Protein AF-A0A3D4JVJ9-F1 (afdb_monomer)

Secondary structure (DSSP, 8-state):
-TT-----SS-S-PPPTTTEEEEEEEES--TTTSSS--TTEEEEEEEP----SSSEEEEEEEEETTTEEEEEEEEEEEEETTEEEEEEEEEEE-B-SSTT-BEEEEEEEEEEEEESSSSEEEEEEEEEEEEEESPBTTT----TT-TT-S-TT-----TTSPPEEEEEEEEEEEEEEESSSSEEEEEEEEEEEEEEEEEEEEEEEE-TTS-EEEEEEEEEEEEEEEEEEEEEEEEEEETTEEEEEEEEEEEEEEEEE---EEEEESSBTTB-B-TT--S----TT-------SS---

Mean predicted aligned error: 5.15 Å

Radius of gyration: 24.38 Å; Cα contacts (8 Å, |Δi|>4): 718; chains: 1; bounding box: 64×40×73 Å

Solvent-accessible surface area (backbone atoms only — not c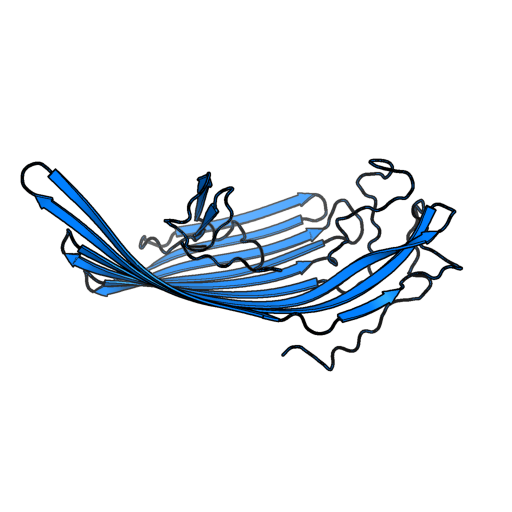omparable to full-atom values): 16257 Å² total; per-residue (Å²): 68,76,86,42,91,65,79,55,96,86,39,67,80,80,85,60,71,84,48,45,66,50,76,48,77,48,79,36,79,48,50,92,83,37,81,82,71,54,66,72,27,51,72,36,44,36,62,64,70,42,81,58,45,69,80,45,70,53,74,48,77,48,79,48,77,45,74,23,42,34,42,38,38,37,42,32,26,38,80,46,102,44,32,16,33,24,39,25,36,38,43,34,43,28,46,44,78,26,62,74,36,39,49,30,40,40,35,46,32,49,30,41,31,36,46,81,45,102,45,29,37,40,35,43,35,40,39,39,40,38,39,46,25,44,29,48,46,50,92,57,85,84,62,77,88,50,83,89,74,65,65,87,46,62,60,81,58,57,82,84,59,65,56,19,37,37,46,35,40,37,41,39,39,38,39,38,38,44,84,51,100,44,35,36,41,40,38,39,38,40,39,39,44,32,41,32,46,40,21,34,47,46,75,77,42,74,47,98,88,49,27,27,26,40,29,40,36,38,36,41,36,40,39,42,33,42,38,40,37,41,36,39,41,40,52,52,69,64,87,92,46,78,47,78,46,78,52,71,52,78,49,71,52,79,47,77,47,72,64,71,71,50,75,40,55,26,23,35,94,93,47,45,45,60,83,79,61,92,62,94,70,79,52,69,54,43,80,79,84,80,84,75,86,81,57,98,116

pLDDT: mean 93.51, std 6.66, range [63.28, 98.75]

Nearest PDB structures (foldseek):
  6e4v-assembly1_A  TM=8.625E-01  e=2.038E-10  Escherichia coli BW25113
  4cu4-assembly1_A  TM=8.490E-01  e=2.604E-10  Escherichia coli str. K-12 substr. MG1655
  6z8a-assembly1_A  TM=8.503E-01  e=2.605E-09  Pseudomonas aeruginosa PAO1
  9c4o-assembly1_A  TM=5.751E-01  e=1.080E-05  Escherichia coli BW25113
  6sli-assembly1_B  TM=4.952E-01  e=5.447E-02  Porphyromonas gingivalis W83

Foldseek 3Di:
DQLDDQDDPDDDDDDDCLFFPDKDWDAACPCVSPVDDDRGTDIDTDTDAAPLDAWDWDWDWDADPQGKTKIWIWIWHNPDNFKIKIWIWMWIWGADLAPLWIKTKTKIKIKMWGCPDPFKIKIKMKIKMKMWTAAAAQCDDDWPVDPPPDDPRQTPDDNPDGTKIKIKMKMKMWMWGDPDPFKIKIKIKMWIKMKIFHKHWDFPDADPVTFT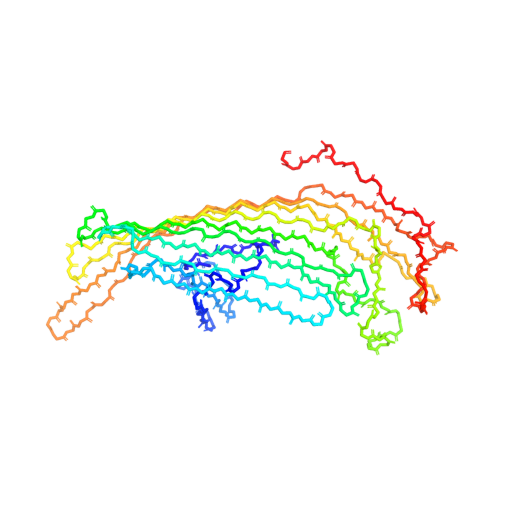WIKIKTWIKIKIKIKMKMKMWGWDDDVPDIDTDIDIDIDMDIDMDIDDMDMDTLEDPVGTHDSPDPDDDGRPRHDDDDDCPDDPD

Structure (mmCIF, N/CA/C/O backbone):
data_AF-A0A3D4JVJ9-F1
#
_entry.id   AF-A0A3D4JVJ9-F1
#
loop_
_atom_site.group_PDB
_atom_site.id
_atom_site.type_symbol
_atom_site.label_atom_id
_atom_site.label_alt_id
_atom_site.label_comp_id
_atom_site.label_asym_id
_atom_site.label_entity_id
_atom_site.label_seq_id
_atom_site.pdbx_PDB_ins_code
_atom_site.Cartn_x
_atom_site.Cartn_y
_atom_site.Cartn_z
_atom_site.occupancy
_atom_site.B_iso_or_equiv
_atom_site.auth_seq_id
_atom_site.auth_comp_id
_atom_site.auth_asym_id
_atom_site.auth_atom_id
_atom_site.pdbx_PDB_model_num
ATOM 1 N N . MET A 1 1 ? -11.031 -1.409 4.258 1.00 89.12 1 MET A N 1
ATOM 2 C CA . MET A 1 1 ? -10.164 -1.538 5.451 1.00 89.12 1 MET A CA 1
ATOM 3 C C . MET A 1 1 ? -10.960 -1.187 6.698 1.00 89.12 1 MET A C 1
ATOM 5 O O . MET A 1 1 ? -11.630 -0.162 6.695 1.00 89.12 1 MET A O 1
ATOM 9 N N . ASN A 1 2 ? -10.909 -2.018 7.743 1.00 92.31 2 ASN A N 1
ATOM 10 C CA . ASN A 1 2 ? -11.612 -1.833 9.019 1.00 92.31 2 ASN A CA 1
ATOM 11 C C . ASN A 1 2 ? -13.114 -1.487 8.858 1.00 92.31 2 ASN A C 1
ATOM 13 O O . ASN A 1 2 ? -13.661 -0.684 9.610 1.00 92.31 2 ASN A O 1
ATOM 17 N N . GLY A 1 3 ? -13.780 -2.077 7.857 1.00 89.56 3 GLY A N 1
ATOM 18 C CA . GLY A 1 3 ? -15.196 -1.829 7.548 1.00 89.56 3 GLY A CA 1
ATOM 19 C C . GLY A 1 3 ? -15.492 -0.572 6.713 1.00 89.56 3 GLY A C 1
ATOM 20 O O . GLY A 1 3 ? -16.657 -0.276 6.464 1.00 89.56 3 GLY A O 1
ATOM 21 N N . VAL A 1 4 ? -14.467 0.153 6.248 1.00 90.31 4 VAL A N 1
ATOM 22 C CA . VAL A 1 4 ? -14.601 1.358 5.409 1.00 90.31 4 VAL A CA 1
ATOM 23 C C . VAL A 1 4 ? -14.171 1.081 3.962 1.00 90.31 4 VAL A C 1
ATOM 25 O O . VAL A 1 4 ? -13.120 0.471 3.720 1.00 90.31 4 VAL A O 1
ATOM 28 N N . ASN A 1 5 ? -14.969 1.551 2.991 1.00 88.75 5 ASN A N 1
ATOM 29 C CA . ASN A 1 5 ? -14.646 1.496 1.559 1.00 88.75 5 ASN A CA 1
ATOM 30 C C . ASN A 1 5 ? -13.632 2.590 1.188 1.00 88.75 5 ASN A C 1
ATOM 32 O O . ASN A 1 5 ? -14.015 3.720 0.880 1.00 88.75 5 ASN A O 1
ATOM 36 N N . VAL A 1 6 ? -12.353 2.230 1.153 1.00 88.56 6 VAL A N 1
ATOM 37 C CA . VAL A 1 6 ? -11.254 3.136 0.779 1.00 88.56 6 VAL A CA 1
ATOM 38 C C . VAL A 1 6 ? -10.776 2.949 -0.667 1.00 88.56 6 VAL A C 1
ATOM 40 O O . VAL A 1 6 ? -9.714 3.434 -1.016 1.00 88.56 6 VAL A O 1
ATOM 43 N N . THR A 1 7 ? -11.535 2.260 -1.524 1.00 85.88 7 THR A N 1
ATOM 44 C CA . THR A 1 7 ? -11.137 2.009 -2.922 1.00 85.88 7 THR A CA 1
ATOM 45 C C . THR A 1 7 ? -11.173 3.292 -3.763 1.00 85.88 7 THR A C 1
ATOM 47 O O . THR A 1 7 ? -12.146 4.047 -3.678 1.00 85.88 7 THR A O 1
ATOM 50 N N . SER A 1 8 ? -10.169 3.517 -4.610 1.00 86.81 8 SER A N 1
ATOM 51 C CA . SER A 1 8 ? -10.138 4.575 -5.633 1.00 86.81 8 SER A CA 1
ATOM 52 C C . SER A 1 8 ? -9.615 4.032 -6.967 1.00 86.81 8 SER A C 1
ATOM 54 O O . SER A 1 8 ? -9.309 2.847 -7.076 1.00 86.81 8 SER A O 1
ATOM 56 N N . ASN A 1 9 ? -9.551 4.886 -7.990 1.00 81.38 9 ASN A N 1
ATOM 57 C CA . ASN A 1 9 ? -9.125 4.525 -9.344 1.00 81.38 9 ASN A CA 1
ATOM 58 C C . ASN A 1 9 ? -7.671 4.037 -9.381 1.00 81.38 9 ASN A C 1
ATOM 60 O O . ASN A 1 9 ? -7.374 3.030 -10.013 1.00 81.38 9 ASN A O 1
ATOM 64 N N . TRP A 1 10 ? -6.784 4.748 -8.686 1.00 77.62 10 TRP A N 1
ATOM 65 C CA . TRP A 1 10 ? -5.377 4.400 -8.532 1.00 77.62 10 TRP A CA 1
ATOM 66 C C . TRP A 1 10 ? -5.021 4.554 -7.065 1.00 77.62 10 TRP A C 1
ATOM 68 O O . TRP A 1 10 ? -4.722 5.657 -6.626 1.00 77.62 10 TRP A O 1
ATOM 78 N N . GLY A 1 11 ? -5.149 3.462 -6.313 1.00 80.19 11 GLY A N 1
ATOM 79 C CA . GLY A 1 11 ? -4.818 3.409 -4.894 1.00 80.19 11 GLY A CA 1
ATOM 80 C C . GLY A 1 11 ? -6.017 3.241 -3.945 1.00 80.19 11 GLY A C 1
ATOM 81 O O . GLY A 1 11 ? -7.162 3.061 -4.382 1.00 80.19 11 GLY A O 1
ATOM 82 N N . PRO A 1 12 ? -5.770 3.294 -2.624 1.00 84.56 12 PRO A N 1
ATOM 83 C CA . PRO A 1 12 ? -4.454 3.462 -2.011 1.00 84.56 12 PRO A CA 1
ATOM 84 C C . PRO A 1 12 ? -3.536 2.249 -2.233 1.00 84.56 12 PRO A C 1
ATOM 86 O O . PRO A 1 12 ? -3.997 1.186 -2.656 1.00 84.56 12 PRO A O 1
ATOM 89 N N . LEU A 1 13 ? -2.243 2.390 -1.926 1.00 89.69 13 LEU A N 1
ATOM 90 C CA . LEU A 1 13 ? -1.279 1.291 -1.903 1.00 89.69 13 LEU A CA 1
ATOM 91 C C . LEU A 1 13 ? -1.871 0.072 -1.197 1.00 89.69 13 LEU A C 1
ATOM 93 O O . LEU A 1 13 ? -2.328 0.169 -0.054 1.00 89.69 13 LEU A O 1
ATOM 97 N N . SER A 1 14 ? -1.769 -1.081 -1.861 1.00 90.75 14 SER A N 1
ATOM 98 C CA . SER A 1 14 ? -2.188 -2.368 -1.309 1.00 90.75 14 SER A CA 1
ATOM 99 C C . SER A 1 14 ? -1.591 -2.578 0.077 1.00 90.75 14 SER A C 1
ATOM 101 O O . SER A 1 14 ? -0.384 -2.392 0.268 1.00 90.75 14 SER A O 1
ATOM 103 N N . GLU A 1 15 ? -2.405 -3.007 1.025 1.00 92.81 15 GLU A N 1
ATOM 104 C CA . GLU A 1 15 ? -1.976 -3.203 2.396 1.00 92.81 15 GLU A CA 1
ATOM 105 C C . GLU A 1 15 ? -0.910 -4.296 2.517 1.00 92.81 15 GLU A C 1
ATOM 107 O O . GLU A 1 15 ? -0.897 -5.293 1.793 1.00 92.81 15 GLU A O 1
ATOM 112 N N . ASP A 1 16 ? 0.005 -4.107 3.458 1.00 96.00 16 ASP A N 1
ATOM 113 C CA . ASP A 1 16 ? 1.063 -5.068 3.741 1.00 96.00 16 ASP A CA 1
ATOM 114 C C . ASP A 1 16 ? 0.720 -5.912 4.970 1.00 96.00 16 ASP A C 1
ATOM 116 O O . ASP A 1 16 ? 0.233 -5.412 5.983 1.00 96.00 16 ASP A O 1
ATOM 120 N N . MET A 1 17 ? 1.019 -7.209 4.903 1.00 96.12 17 MET A N 1
ATOM 121 C CA . MET A 1 17 ? 0.625 -8.158 5.946 1.00 96.12 17 MET A CA 1
ATOM 122 C C . MET A 1 17 ? 1.318 -7.940 7.301 1.00 96.12 17 MET A C 1
ATOM 124 O O . MET A 1 17 ? 0.873 -8.502 8.298 1.00 96.12 17 MET A O 1
ATOM 128 N N . SER A 1 18 ? 2.367 -7.113 7.379 1.00 96.94 18 SER A N 1
ATOM 129 C CA . SER A 1 18 ? 3.044 -6.787 8.644 1.00 96.94 18 SER A CA 1
ATOM 130 C C . SER A 1 18 ? 2.101 -6.185 9.693 1.00 96.94 18 SER A C 1
ATOM 132 O O . SER A 1 18 ? 2.258 -6.470 10.886 1.00 96.94 18 SER A O 1
ATOM 134 N N . TYR A 1 19 ? 1.091 -5.417 9.270 1.00 97.00 19 TYR A N 1
ATOM 135 C CA . TYR A 1 19 ? 0.107 -4.788 10.161 1.00 97.00 19 TYR A CA 1
ATOM 136 C C . TYR A 1 19 ? -1.317 -5.364 10.052 1.00 97.00 19 TYR A C 1
ATOM 138 O O . TYR A 1 19 ? -2.221 -4.941 10.778 1.00 97.00 19 TYR A O 1
ATOM 146 N N . VAL A 1 20 ? -1.537 -6.339 9.171 1.00 98.06 20 VAL A N 1
ATOM 147 C CA . VAL A 1 20 ? -2.834 -7.011 9.018 1.00 98.06 20 VAL A CA 1
ATOM 148 C C . VAL A 1 20 ? -2.964 -8.125 10.052 1.00 98.06 20 VAL A C 1
ATOM 150 O O . VAL A 1 20 ? -2.036 -8.901 10.268 1.00 98.06 20 VAL A O 1
ATOM 153 N N . ASP A 1 21 ? -4.116 -8.185 10.714 1.00 97.62 21 ASP A N 1
ATOM 154 C CA . ASP A 1 21 ? -4.466 -9.268 11.634 1.00 97.62 21 ASP A CA 1
ATOM 155 C C . ASP A 1 21 ? -5.113 -10.419 10.860 1.00 97.62 21 ASP A C 1
ATOM 157 O O . ASP A 1 21 ? -4.655 -11.559 10.914 1.00 97.62 21 ASP A O 1
ATOM 161 N N . HIS A 1 22 ? -6.140 -10.098 10.072 1.00 97.56 22 HIS A N 1
ATOM 162 C CA . HIS A 1 22 ? -6.806 -11.041 9.184 1.00 97.56 22 HIS A CA 1
ATOM 163 C C . HIS A 1 22 ? -7.528 -10.323 8.038 1.00 97.56 22 HIS A C 1
ATOM 165 O O . HIS A 1 22 ? -7.696 -9.099 8.030 1.00 97.56 22 HIS A O 1
ATOM 171 N N . ILE A 1 23 ? -7.956 -11.116 7.056 1.00 97.19 23 ILE A N 1
ATOM 172 C CA . ILE A 1 23 ? -8.741 -10.668 5.907 1.00 97.19 23 ILE A CA 1
ATOM 173 C C . ILE A 1 23 ? -10.062 -11.432 5.909 1.00 97.19 23 ILE A C 1
ATOM 175 O O . ILE A 1 23 ? -10.080 -12.662 5.965 1.00 97.19 23 ILE A O 1
ATOM 179 N N . GLU A 1 24 ? -11.164 -10.701 5.838 1.00 94.31 24 GLU A N 1
ATOM 180 C CA . GLU A 1 24 ? -12.513 -11.250 5.757 1.00 94.31 24 GLU A CA 1
ATOM 181 C C . GLU A 1 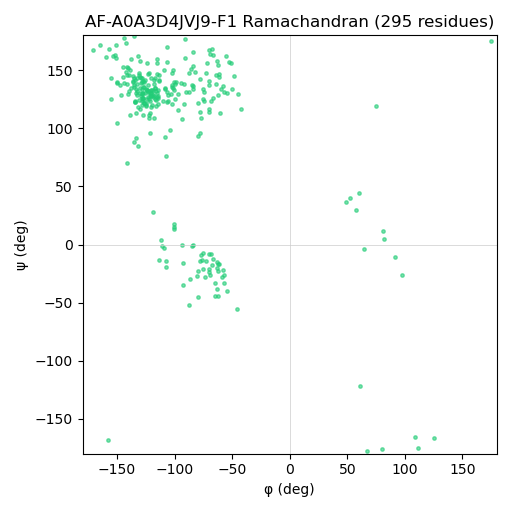24 ? -13.006 -11.162 4.313 1.00 94.31 24 GLU A C 1
ATOM 183 O O . GLU A 1 24 ? -12.838 -10.133 3.661 1.00 94.31 24 GLU A O 1
ATOM 188 N N . PHE A 1 25 ? -13.645 -12.219 3.813 1.00 92.75 25 PHE A N 1
ATOM 189 C CA . PHE A 1 25 ? -14.204 -12.253 2.462 1.00 92.75 25 PHE A CA 1
ATOM 190 C C . PHE A 1 25 ? -15.714 -12.435 2.523 1.00 92.75 25 PHE A C 1
ATOM 192 O O . PHE A 1 25 ? -16.207 -13.392 3.123 1.00 92.75 25 PHE A O 1
ATOM 199 N N . ILE A 1 26 ? -16.444 -11.558 1.842 1.00 89.81 26 ILE A N 1
ATOM 200 C CA . ILE A 1 26 ? -17.889 -11.664 1.647 1.00 89.81 26 ILE A CA 1
ATOM 201 C C . ILE A 1 26 ? -18.121 -11.832 0.152 1.00 89.81 26 ILE A C 1
ATOM 203 O O . ILE A 1 26 ? -17.723 -10.987 -0.645 1.00 89.81 26 ILE A O 1
ATOM 207 N N . LYS A 1 27 ? -18.731 -12.953 -0.233 1.00 90.88 27 LYS A N 1
ATOM 208 C CA . LYS A 1 27 ? -18.945 -13.319 -1.637 1.00 90.88 27 LYS A CA 1
ATOM 209 C C . LYS A 1 27 ? -20.363 -12.963 -2.072 1.00 90.88 27 LYS A C 1
ATOM 211 O O . LYS A 1 27 ? -21.312 -13.234 -1.339 1.00 90.88 27 LYS A O 1
ATOM 216 N N . GLY A 1 28 ? -20.490 -12.454 -3.293 1.00 87.81 28 GLY A N 1
ATOM 217 C CA . GLY A 1 28 ? -21.764 -12.048 -3.880 1.00 87.81 28 GLY A CA 1
ATOM 218 C C . GLY A 1 28 ? -22.242 -10.669 -3.412 1.00 87.81 28 GLY A C 1
ATOM 219 O O . GLY A 1 28 ? -21.537 -9.986 -2.668 1.00 87.81 28 GLY A O 1
ATOM 220 N N . PRO A 1 29 ? -23.444 -10.243 -3.840 1.00 83.62 29 PRO A N 1
ATOM 221 C CA . PRO A 1 29 ? -23.927 -8.887 -3.604 1.00 83.62 29 PRO A CA 1
ATOM 222 C C . PRO A 1 29 ? -24.040 -8.554 -2.109 1.00 83.62 29 PRO A C 1
ATOM 224 O O . PRO A 1 29 ? -24.885 -9.094 -1.396 1.00 83.62 29 PRO A O 1
ATOM 227 N N . SER A 1 30 ? -23.211 -7.622 -1.638 1.00 77.06 30 SER A N 1
ATOM 228 C CA . SER A 1 30 ? -23.117 -7.221 -0.226 1.00 77.06 30 SER A CA 1
ATOM 229 C C . SER A 1 30 ? -23.465 -5.747 0.007 1.00 77.06 30 SER A C 1
ATOM 231 O O . SER A 1 30 ? -22.987 -5.136 0.963 1.00 77.06 30 SER A O 1
ATOM 233 N N . GLY A 1 31 ? -24.321 -5.173 -0.849 1.00 72.19 31 GLY A N 1
ATOM 234 C CA . GLY A 1 31 ? -24.700 -3.752 -0.810 1.00 72.19 31 GLY A CA 1
ATOM 235 C C . GLY A 1 31 ? -25.311 -3.294 0.521 1.00 72.19 31 GLY A C 1
ATOM 236 O O . GLY A 1 31 ? -25.185 -2.136 0.902 1.00 72.19 31 GLY A O 1
ATOM 237 N N . PHE A 1 32 ? -25.924 -4.214 1.277 1.00 73.12 32 PHE A N 1
ATOM 238 C CA . PHE A 1 32 ? -26.472 -3.919 2.606 1.00 73.12 32 PHE A CA 1
ATOM 239 C C . PHE A 1 32 ? -25.394 -3.662 3.675 1.00 73.12 32 PHE A C 1
ATOM 241 O O . PHE A 1 32 ? -25.689 -3.024 4.681 1.00 73.12 32 PHE A O 1
ATOM 248 N N . LEU A 1 33 ? -24.170 -4.174 3.482 1.00 71.19 33 LEU A N 1
ATOM 249 C CA . LEU A 1 33 ? -23.027 -3.942 4.376 1.00 71.19 33 LEU A CA 1
ATOM 250 C C . LEU A 1 33 ? -22.194 -2.748 3.926 1.00 71.19 33 LEU A C 1
ATOM 252 O O . LEU A 1 33 ? -21.627 -2.047 4.756 1.00 71.19 33 LEU A O 1
ATOM 256 N N . MET A 1 34 ? -22.088 -2.543 2.613 1.00 69.88 34 MET A N 1
ATOM 257 C CA . MET A 1 34 ? -21.293 -1.477 2.019 1.00 69.88 34 MET A CA 1
ATOM 258 C C . MET A 1 34 ? -22.077 -0.874 0.857 1.00 69.88 34 MET A C 1
ATOM 260 O O . MET A 1 34 ? -22.276 -1.535 -0.155 1.00 69.88 34 MET A O 1
ATOM 264 N N . SER A 1 35 ? -22.515 0.377 1.026 1.00 64.31 35 SER A N 1
ATOM 265 C CA . SER A 1 35 ? -23.426 1.093 0.116 1.00 64.31 35 SER A CA 1
ATOM 266 C C . SER A 1 35 ? -23.045 0.960 -1.367 1.00 64.31 35 SER A C 1
ATOM 268 O O . SER A 1 35 ? -23.831 0.461 -2.169 1.00 64.31 35 SER A O 1
ATOM 270 N N . ASN A 1 36 ? -21.806 1.328 -1.711 1.00 68.44 36 ASN A N 1
ATOM 271 C CA . ASN A 1 36 ? -21.233 1.133 -3.041 1.00 68.44 36 ASN A CA 1
ATOM 272 C C . ASN A 1 36 ? -20.200 0.004 -2.982 1.00 68.44 36 ASN A C 1
ATOM 274 O O . ASN A 1 36 ? -19.227 0.093 -2.225 1.00 68.44 36 ASN A O 1
ATOM 278 N N . GLY A 1 37 ? -20.397 -1.033 -3.791 1.00 70.00 37 GLY A N 1
ATOM 279 C CA . GLY A 1 37 ? -19.497 -2.176 -3.901 1.00 70.00 37 GLY A CA 1
ATOM 280 C C . GLY A 1 37 ? -19.700 -2.922 -5.215 1.00 70.00 37 GLY A C 1
ATOM 281 O O . GLY A 1 37 ? -20.720 -2.760 -5.886 1.00 70.00 37 GLY A O 1
ATOM 282 N N . GLU A 1 38 ? -18.713 -3.726 -5.590 1.00 78.88 38 GLU A N 1
ATOM 283 C CA . GLU A 1 38 ? -18.793 -4.577 -6.773 1.00 78.88 38 GLU A CA 1
ATOM 284 C C . GLU A 1 38 ? -19.757 -5.756 -6.538 1.00 78.88 38 GLU A C 1
ATOM 286 O O . GLU A 1 38 ? -19.855 -6.270 -5.420 1.00 78.88 38 GLU A O 1
ATOM 291 N N . PRO A 1 39 ? -20.473 -6.234 -7.574 1.00 83.31 39 PRO A N 1
ATOM 292 C CA . PRO A 1 39 ? -21.451 -7.318 -7.422 1.00 83.31 39 PRO A CA 1
ATOM 293 C C . PRO A 1 39 ? -20.814 -8.676 -7.077 1.00 83.31 39 PRO A C 1
ATOM 295 O O . PRO A 1 39 ? -21.508 -9.584 -6.617 1.00 83.31 39 PRO A O 1
ATOM 298 N N . SER A 1 40 ? -19.506 -8.824 -7.304 1.00 86.50 40 SER A N 1
ATOM 299 C CA . SER A 1 40 ? -18.713 -10.024 -7.010 1.00 86.50 40 SER A CA 1
ATOM 300 C C . SER A 1 40 ? -18.538 -10.268 -5.505 1.00 86.50 40 SER A C 1
ATOM 302 O O . SER A 1 40 ? -18.384 -11.420 -5.081 1.00 86.50 40 SER A O 1
ATOM 304 N N . GLY A 1 41 ? -18.608 -9.211 -4.695 1.00 87.56 41 GLY A N 1
ATOM 305 C CA . GLY A 1 41 ? -18.374 -9.240 -3.257 1.00 87.56 41 GLY A CA 1
ATOM 306 C C . GLY A 1 41 ? -17.304 -8.244 -2.827 1.00 87.56 41 GLY A C 1
ATOM 307 O O . GLY A 1 41 ? -16.922 -7.345 -3.571 1.00 87.56 41 GLY A O 1
ATOM 308 N N . ILE A 1 42 ? -16.832 -8.402 -1.594 1.00 88.38 42 ILE A N 1
ATOM 309 C CA . ILE A 1 42 ? -15.862 -7.507 -0.958 1.00 88.38 42 ILE A CA 1
ATOM 310 C C . ILE A 1 42 ? -14.865 -8.309 -0.124 1.00 88.38 42 ILE A C 1
ATOM 312 O O . ILE A 1 42 ? -15.185 -9.379 0.406 1.00 88.38 42 ILE A O 1
ATOM 316 N N . TYR A 1 43 ? -13.666 -7.758 0.042 1.00 89.88 43 TYR A N 1
ATOM 317 C CA . TYR A 1 43 ? -12.749 -8.171 1.095 1.00 89.88 43 TYR A CA 1
ATOM 318 C C . TYR A 1 43 ? -12.564 -7.025 2.092 1.00 89.88 43 TYR A C 1
ATOM 320 O O . TYR A 1 43 ? -12.511 -5.851 1.721 1.00 89.88 43 TYR A O 1
ATOM 328 N N . ASN A 1 44 ? -12.475 -7.363 3.373 1.00 91.81 44 ASN A N 1
ATOM 329 C CA . ASN A 1 44 ? -12.195 -6.419 4.439 1.00 91.81 44 ASN A CA 1
ATOM 330 C C . ASN A 1 44 ? -10.871 -6.783 5.104 1.00 91.81 44 ASN A C 1
ATOM 332 O O . ASN A 1 44 ? -10.682 -7.898 5.579 1.00 91.81 44 ASN A O 1
ATOM 336 N N . ILE A 1 45 ? -9.963 -5.817 5.149 1.00 95.06 45 ILE A N 1
ATOM 337 C CA . ILE A 1 45 ? -8.700 -5.941 5.869 1.00 95.06 45 ILE A CA 1
ATOM 338 C C . ILE A 1 45 ? -8.902 -5.415 7.275 1.00 95.06 45 ILE A C 1
ATOM 340 O O . ILE A 1 45 ? -9.250 -4.242 7.448 1.00 95.06 45 ILE A O 1
ATOM 344 N N . VAL A 1 46 ? -8.666 -6.278 8.257 1.00 97.38 46 VAL A N 1
ATOM 345 C CA . VAL A 1 46 ? -8.699 -5.928 9.672 1.00 97.38 46 VAL A CA 1
ATOM 346 C C . VAL A 1 46 ? -7.269 -5.774 10.157 1.00 97.38 46 VAL A C 1
ATOM 348 O O . VAL A 1 46 ? -6.456 -6.693 10.054 1.00 97.38 46 VAL A O 1
ATOM 351 N N . THR A 1 47 ? -6.945 -4.587 10.658 1.00 98.06 47 THR A N 1
ATOM 352 C CA . THR A 1 47 ? -5.593 -4.287 11.127 1.00 98.06 47 THR A CA 1
ATOM 353 C C . THR A 1 47 ? -5.397 -4.720 12.575 1.00 98.06 47 THR A C 1
ATOM 355 O O . THR A 1 47 ? -6.332 -4.734 13.383 1.00 98.06 47 THR A O 1
ATOM 358 N N . LYS A 1 48 ? -4.154 -5.060 12.913 1.00 97.94 48 LYS A N 1
ATOM 359 C CA . LYS A 1 48 ? -3.730 -5.387 14.273 1.00 97.94 48 LYS A CA 1
ATOM 360 C C . LYS A 1 48 ? -4.028 -4.223 15.215 1.00 97.94 48 LYS A C 1
ATOM 362 O O . LYS A 1 48 ? -3.676 -3.080 14.946 1.00 97.94 48 LYS A O 1
ATOM 367 N N . LYS A 1 49 ? -4.660 -4.511 16.355 1.00 97.44 49 LYS A N 1
ATOM 368 C CA . LYS A 1 49 ? -4.958 -3.518 17.402 1.00 97.44 49 LYS A CA 1
ATOM 369 C C . LYS A 1 49 ? -4.197 -3.839 18.692 1.00 97.44 49 LYS A C 1
ATOM 371 O O . LYS A 1 49 ? -3.805 -4.997 18.879 1.00 97.44 49 LYS A O 1
ATOM 376 N N . PRO A 1 50 ? -4.008 -2.859 19.596 1.00 97.75 50 PRO A N 1
ATOM 377 C CA . PRO A 1 50 ? -3.399 -3.122 20.891 1.00 97.75 50 PRO A CA 1
ATOM 378 C C . PRO A 1 50 ? -4.248 -4.097 21.713 1.00 97.75 50 PRO A C 1
ATOM 380 O O . PRO A 1 50 ? -5.458 -3.886 21.885 1.00 97.75 50 PRO A O 1
ATOM 383 N N . THR A 1 51 ? -3.634 -5.161 22.231 1.00 95.38 51 THR A N 1
ATOM 384 C CA . THR A 1 51 ? -4.380 -6.228 22.925 1.00 95.38 51 THR A CA 1
ATOM 385 C C . THR A 1 51 ? -4.713 -5.850 24.368 1.00 95.38 51 THR A C 1
ATOM 387 O O . THR A 1 51 ? -5.729 -6.288 24.911 1.00 95.38 51 THR A O 1
ATOM 390 N N . GLY A 1 52 ? -3.894 -4.986 24.976 1.00 94.50 52 GLY A N 1
ATOM 391 C CA . GLY A 1 52 ? -3.959 -4.655 26.401 1.00 94.50 52 GLY A CA 1
ATOM 392 C C . GLY A 1 52 ? -3.272 -5.678 27.304 1.00 94.50 52 GLY A C 1
ATOM 393 O O . GLY A 1 52 ? -3.441 -5.613 28.521 1.00 94.50 52 GLY A O 1
ATOM 394 N N . GLN A 1 53 ? -2.504 -6.609 26.736 1.00 93.94 53 GLN A N 1
ATOM 395 C CA . GLN A 1 53 ? -1.636 -7.500 27.499 1.00 93.94 53 GLN A CA 1
ATOM 396 C C . GLN A 1 53 ? -0.290 -6.841 27.817 1.00 93.94 53 GLN A C 1
ATOM 398 O O . GLN A 1 53 ? 0.066 -5.806 27.253 1.00 93.94 53 GLN A O 1
ATOM 403 N N . SER A 1 54 ? 0.459 -7.427 28.754 1.00 94.25 54 SER A N 1
ATOM 404 C CA . SER A 1 54 ? 1.848 -7.032 29.012 1.00 94.25 54 SER A CA 1
ATOM 405 C C . SER A 1 54 ? 2.692 -7.113 27.734 1.00 94.25 54 SER A C 1
ATOM 407 O O . SER A 1 54 ? 2.293 -7.768 26.768 1.00 94.25 54 SER A O 1
ATOM 409 N N . LEU A 1 55 ? 3.850 -6.446 27.752 1.00 95.81 55 LEU A N 1
ATOM 410 C CA . LEU A 1 55 ? 4.770 -6.358 26.617 1.00 95.81 55 LEU A CA 1
ATOM 411 C C . LEU A 1 55 ? 4.923 -7.704 25.896 1.00 95.81 55 LEU A C 1
ATOM 413 O O . LEU A 1 55 ? 5.421 -8.676 26.465 1.00 95.81 55 LEU A O 1
ATOM 417 N N . ASN A 1 56 ? 4.504 -7.721 24.639 1.00 95.44 56 ASN A N 1
ATOM 418 C CA . ASN A 1 56 ? 4.641 -8.824 23.709 1.00 95.44 56 ASN A CA 1
ATOM 419 C C . ASN A 1 56 ? 5.059 -8.272 22.342 1.00 95.44 56 ASN A C 1
ATOM 421 O O . ASN A 1 56 ? 4.925 -7.082 22.057 1.00 95.44 56 ASN A O 1
ATOM 425 N N . GLY A 1 57 ? 5.629 -9.122 21.501 1.00 95.12 57 GLY A N 1
ATOM 426 C CA . GLY A 1 57 ? 6.066 -8.685 20.191 1.00 95.12 57 GLY A CA 1
ATOM 427 C C . GLY A 1 57 ? 6.802 -9.759 19.419 1.00 95.12 57 GLY A C 1
ATOM 428 O O . GLY A 1 57 ? 7.062 -10.853 19.919 1.00 95.12 57 GLY A O 1
ATOM 429 N N . SER A 1 58 ? 7.137 -9.430 18.182 1.00 97.69 58 SER A N 1
ATOM 430 C CA . SER A 1 58 ? 7.907 -10.283 17.291 1.00 97.69 58 SER A CA 1
ATOM 431 C C . SER A 1 58 ? 8.818 -9.440 16.410 1.00 97.69 58 SER A C 1
ATOM 433 O O . SER A 1 58 ? 8.522 -8.284 16.110 1.00 97.69 58 SER A O 1
ATOM 435 N N . ALA A 1 59 ? 9.925 -10.037 15.991 1.00 98.19 59 ALA A N 1
ATOM 436 C CA . ALA A 1 59 ? 10.769 -9.514 14.934 1.00 98.19 59 ALA A CA 1
ATOM 437 C C . ALA A 1 59 ? 10.956 -10.617 13.894 1.00 98.19 59 ALA A C 1
ATOM 439 O O . ALA A 1 59 ? 11.107 -11.790 14.248 1.00 98.19 59 ALA A O 1
ATOM 440 N N . ARG A 1 60 ? 10.933 -10.252 12.614 1.00 98.44 60 ARG A N 1
ATOM 441 C CA . ARG A 1 60 ? 11.097 -11.195 11.509 1.00 98.44 60 ARG A CA 1
ATOM 442 C C . ARG A 1 60 ? 12.056 -10.622 10.484 1.00 98.44 60 ARG A C 1
ATOM 444 O O . ARG A 1 60 ? 11.933 -9.470 10.088 1.00 98.44 60 ARG A O 1
ATOM 451 N N . VAL A 1 61 ? 12.971 -11.464 10.020 1.00 98.50 61 VAL A N 1
ATOM 452 C CA . VAL A 1 61 ? 13.816 -11.190 8.858 1.00 98.50 61 VAL A CA 1
ATOM 453 C C . VAL A 1 61 ? 13.481 -12.221 7.790 1.00 98.50 61 VAL A C 1
ATOM 455 O O . VAL A 1 61 ? 13.387 -13.412 8.082 1.00 98.50 61 VAL A O 1
ATOM 458 N N . THR A 1 62 ? 13.270 -11.762 6.561 1.00 98.50 62 THR A N 1
ATOM 459 C CA . THR A 1 62 ? 13.030 -12.608 5.392 1.00 98.50 62 THR A CA 1
ATOM 460 C C . THR A 1 62 ? 14.070 -12.282 4.331 1.00 98.50 62 THR A C 1
ATOM 462 O O . THR A 1 62 ? 14.237 -11.122 3.956 1.00 98.50 62 THR A O 1
ATOM 465 N N . LEU A 1 63 ? 14.755 -13.321 3.859 1.00 98.19 63 LEU A N 1
ATOM 466 C CA . LEU A 1 63 ? 15.694 -13.277 2.743 1.00 98.19 63 LEU A CA 1
ATOM 467 C C . LEU A 1 63 ? 15.099 -14.094 1.596 1.00 98.19 63 LEU A C 1
ATOM 469 O O . LEU A 1 63 ? 14.501 -15.144 1.842 1.00 98.19 63 LEU A O 1
ATOM 473 N N . GLY A 1 64 ? 15.251 -13.635 0.360 1.00 97.56 64 GLY A N 1
ATOM 474 C CA . GLY A 1 64 ? 14.704 -14.326 -0.804 1.00 97.56 64 GLY A CA 1
ATOM 475 C C . GLY A 1 64 ? 15.512 -14.102 -2.074 1.00 97.56 64 GLY A C 1
ATOM 476 O O . GLY A 1 64 ? 16.430 -13.281 -2.117 1.00 97.56 64 GLY A O 1
ATOM 477 N N . SER A 1 65 ? 15.149 -14.845 -3.120 1.00 97.69 65 SER A N 1
ATOM 478 C CA . SER A 1 65 ? 15.705 -14.680 -4.465 1.00 97.69 65 SER A CA 1
ATOM 479 C C . SER A 1 65 ? 15.599 -13.234 -4.950 1.00 97.69 65 SER A C 1
ATOM 481 O O . SER A 1 65 ? 14.738 -12.479 -4.494 1.00 97.69 65 SER A O 1
ATOM 483 N N . PHE A 1 66 ? 16.460 -12.873 -5.905 1.00 97.06 66 PHE A N 1
ATOM 484 C CA . PHE A 1 66 ? 16.495 -11.533 -6.503 1.00 97.06 66 PHE A CA 1
ATOM 485 C C . PHE A 1 66 ? 16.766 -10.442 -5.461 1.00 97.06 66 PHE A C 1
ATOM 487 O O . PHE A 1 66 ? 16.109 -9.405 -5.430 1.00 97.06 66 PHE A O 1
ATOM 494 N N . ASN A 1 67 ? 17.738 -10.698 -4.578 1.00 97.19 67 ASN A N 1
ATOM 495 C CA . ASN A 1 67 ? 18.179 -9.749 -3.556 1.00 97.19 67 ASN A CA 1
ATOM 496 C C . ASN A 1 67 ? 17.013 -9.202 -2.713 1.00 97.19 67 ASN A C 1
ATOM 498 O O . ASN A 1 67 ? 16.964 -8.006 -2.427 1.00 97.19 67 ASN A O 1
ATOM 502 N N . MET A 1 68 ? 16.051 -10.059 -2.353 1.00 98.25 68 MET A N 1
ATOM 503 C CA . MET A 1 68 ? 14.959 -9.669 -1.467 1.00 98.25 68 MET A CA 1
ATOM 504 C C . MET A 1 68 ? 15.444 -9.687 -0.020 1.00 98.25 68 MET A C 1
ATOM 506 O O . MET A 1 68 ? 15.808 -10.745 0.500 1.00 98.25 68 MET A O 1
ATOM 510 N N . TYR A 1 69 ? 15.342 -8.541 0.646 1.00 98.50 69 TYR A N 1
ATOM 511 C CA . TYR A 1 69 ? 15.578 -8.401 2.077 1.00 98.50 69 TYR A CA 1
ATOM 512 C C . TYR A 1 69 ? 14.384 -7.690 2.697 1.00 98.50 69 TYR A C 1
ATOM 514 O O . TYR A 1 69 ? 13.952 -6.640 2.225 1.00 98.50 69 TYR A O 1
ATOM 522 N N . ARG A 1 70 ? 13.834 -8.264 3.762 1.00 98.62 70 ARG A N 1
ATOM 523 C CA . ARG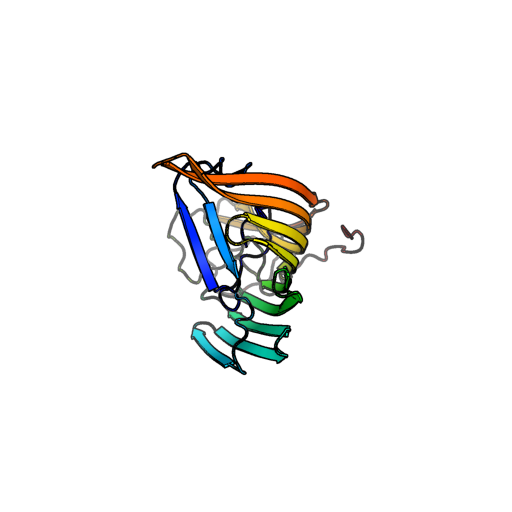 A 1 70 ? 12.685 -7.701 4.468 1.00 98.62 70 ARG A CA 1
ATOM 524 C C . ARG A 1 70 ? 12.841 -7.868 5.968 1.00 98.62 70 ARG A C 1
ATOM 526 O O . ARG A 1 70 ? 13.094 -8.974 6.440 1.00 98.62 70 ARG A O 1
ATOM 533 N N . GLY A 1 71 ? 12.655 -6.780 6.701 1.00 98.69 71 GLY A N 1
ATOM 534 C CA . GLY A 1 71 ? 12.628 -6.744 8.157 1.00 98.69 71 GLY A CA 1
ATOM 535 C C . GLY A 1 71 ? 11.270 -6.270 8.659 1.00 98.69 71 GLY A C 1
ATOM 536 O O . GLY A 1 71 ? 10.701 -5.324 8.120 1.00 98.69 71 GLY A O 1
ATOM 537 N N . GLU A 1 72 ? 10.761 -6.917 9.700 1.00 98.69 72 GLU A N 1
ATOM 538 C CA . GLU A 1 72 ? 9.505 -6.571 10.360 1.00 98.69 72 GLU A CA 1
ATOM 539 C C . GLU A 1 72 ? 9.699 -6.548 11.875 1.00 98.69 72 GLU A C 1
ATOM 541 O O . GLU A 1 72 ? 10.407 -7.393 12.430 1.00 98.69 72 GLU A O 1
ATOM 546 N N . ALA A 1 73 ? 9.026 -5.615 12.541 1.00 98.62 73 ALA A N 1
ATOM 547 C CA . ALA A 1 73 ? 8.896 -5.586 13.990 1.00 98.62 73 ALA A CA 1
ATOM 548 C C . ALA A 1 73 ? 7.444 -5.288 14.379 1.00 98.62 73 ALA A C 1
ATOM 550 O O . ALA A 1 73 ? 6.793 -4.423 13.796 1.00 98.62 73 ALA A O 1
ATOM 551 N N . ASP A 1 74 ? 6.938 -6.007 15.372 1.00 98.50 74 ASP A N 1
ATOM 552 C CA . ASP A 1 74 ? 5.604 -5.843 15.946 1.00 98.50 74 ASP A CA 1
ATOM 553 C C . ASP A 1 74 ? 5.764 -5.805 17.459 1.00 98.50 74 ASP A C 1
ATOM 555 O O . ASP A 1 74 ? 6.267 -6.765 18.039 1.00 98.50 74 ASP A O 1
ATOM 559 N N . VAL A 1 75 ? 5.392 -4.701 18.091 1.00 98.44 75 VAL A N 1
ATOM 560 C CA . VAL A 1 75 ? 5.473 -4.535 19.543 1.00 98.44 75 VAL A CA 1
ATOM 561 C C . VAL A 1 75 ? 4.111 -4.105 20.043 1.00 98.44 75 VAL A C 1
ATOM 563 O O . VAL A 1 75 ? 3.624 -3.057 19.640 1.00 98.44 75 VAL A O 1
ATOM 566 N N . ASP A 1 76 ? 3.517 -4.874 20.946 1.00 98.38 76 ASP A N 1
ATOM 567 C CA . ASP A 1 76 ? 2.243 -4.586 21.597 1.00 98.38 76 ASP A CA 1
ATOM 568 C C . ASP A 1 76 ? 2.424 -4.594 23.113 1.00 98.38 76 ASP A C 1
ATOM 570 O O . ASP A 1 76 ? 3.067 -5.470 23.691 1.00 98.38 76 ASP A O 1
ATOM 574 N N . THR A 1 77 ? 1.890 -3.583 23.784 1.00 98.06 77 THR A N 1
ATOM 575 C CA . THR A 1 77 ? 2.093 -3.436 25.219 1.00 98.06 77 THR A CA 1
ATOM 576 C C . THR A 1 77 ? 0.988 -2.638 25.889 1.00 98.06 77 THR A C 1
ATOM 578 O O . THR A 1 77 ? 0.482 -1.635 25.378 1.00 98.06 77 THR A O 1
ATOM 581 N N . LYS A 1 78 ? 0.645 -3.055 27.103 1.00 97.81 78 LYS A N 1
ATOM 582 C CA . LYS A 1 78 ? -0.115 -2.260 28.058 1.00 97.81 78 LYS A CA 1
ATOM 583 C C . LYS A 1 78 ? 0.816 -1.230 28.708 1.00 97.81 78 LYS A C 1
ATOM 585 O O . LYS A 1 78 ? 1.704 -1.595 29.470 1.00 97.81 78 LYS A O 1
ATOM 590 N N . ILE A 1 79 ? 0.578 0.056 28.442 1.00 97.19 79 ILE A N 1
ATOM 591 C CA . ILE A 1 79 ? 1.310 1.177 29.061 1.00 97.19 79 ILE A CA 1
ATOM 592 C C . ILE A 1 79 ? 0.766 1.444 30.470 1.00 97.19 79 ILE A C 1
ATOM 594 O O . ILE A 1 79 ? 1.522 1.615 31.420 1.00 97.19 79 ILE A O 1
ATOM 598 N N . THR A 1 80 ? -0.560 1.475 30.609 1.00 96.94 80 THR A N 1
ATOM 599 C CA . THR A 1 80 ? -1.273 1.609 31.889 1.00 96.94 80 THR A CA 1
ATOM 600 C C . THR A 1 80 ? -2.522 0.734 31.862 1.00 96.94 80 THR A C 1
ATOM 602 O O . THR A 1 80 ? -2.903 0.228 30.810 1.00 96.94 80 THR A O 1
ATOM 605 N N . ASP A 1 81 ? -3.247 0.611 32.973 1.00 95.56 81 ASP A N 1
ATOM 606 C CA . ASP A 1 81 ? -4.514 -0.140 32.991 1.00 95.56 81 ASP A CA 1
ATOM 607 C C . ASP A 1 81 ? -5.596 0.428 32.056 1.00 95.56 81 ASP A C 1
ATOM 609 O O . ASP A 1 81 ? -6.551 -0.266 31.704 1.00 95.56 81 ASP A O 1
ATOM 613 N N . LYS A 1 82 ? -5.437 1.679 31.605 1.00 97.38 82 LYS A N 1
ATOM 614 C CA . LYS A 1 82 ? -6.346 2.327 30.654 1.00 97.38 82 LYS A CA 1
ATOM 615 C C . LYS A 1 82 ? -5.766 2.488 29.256 1.00 97.38 82 LYS A C 1
ATOM 617 O O . LYS A 1 82 ? -6.531 2.797 28.350 1.00 97.38 82 LYS A O 1
ATOM 622 N N . VAL A 1 83 ? -4.460 2.316 29.064 1.00 98.25 83 VAL A N 1
ATOM 623 C CA . VAL A 1 83 ? -3.780 2.656 27.808 1.00 98.25 83 VAL A CA 1
ATOM 624 C C . VAL A 1 83 ? -2.953 1.477 27.322 1.00 98.25 83 VAL A C 1
ATOM 626 O O . VAL A 1 83 ? -2.054 1.012 28.019 1.00 98.25 83 VAL A O 1
ATOM 629 N N . ALA A 1 84 ? -3.224 1.038 26.098 1.00 98.56 84 ALA A N 1
ATOM 630 C CA . ALA A 1 84 ? -2.436 0.048 25.381 1.00 98.56 84 ALA A CA 1
ATOM 631 C C . ALA A 1 84 ? -1.957 0.627 24.050 1.00 98.56 84 ALA A C 1
ATOM 633 O O . ALA A 1 84 ? -2.651 1.433 23.430 1.00 98.56 84 ALA A O 1
ATOM 634 N N . PHE A 1 85 ? -0.777 0.211 23.618 1.00 98.56 85 PHE A N 1
ATOM 635 C CA . PHE A 1 85 ? -0.112 0.711 22.428 1.00 98.56 85 PHE A CA 1
ATOM 636 C C . PHE A 1 85 ? 0.448 -0.448 21.619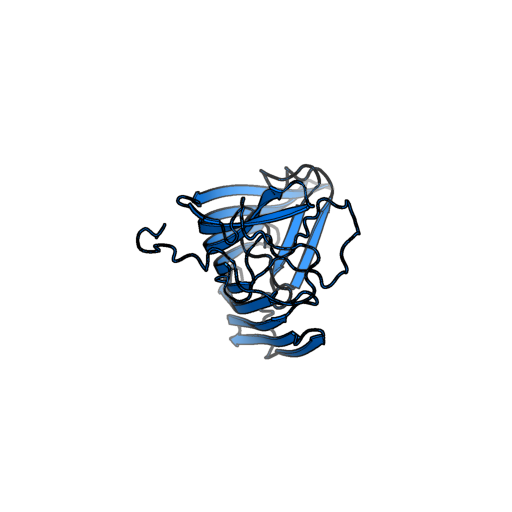 1.00 98.56 85 PHE A C 1
ATOM 638 O O . PHE A 1 85 ? 0.949 -1.412 22.194 1.00 98.56 85 PHE A O 1
ATOM 645 N N . ARG A 1 86 ? 0.394 -0.324 20.295 1.00 98.69 86 ARG A N 1
ATOM 646 C CA . ARG A 1 86 ? 1.015 -1.263 19.371 1.00 98.69 86 ARG A CA 1
ATOM 647 C C . ARG A 1 86 ? 1.735 -0.520 18.258 1.00 98.69 86 ARG A C 1
ATOM 649 O O . ARG A 1 86 ? 1.225 0.478 17.759 1.00 98.69 86 ARG A O 1
ATOM 656 N N . LEU A 1 87 ? 2.907 -1.006 17.875 1.00 98.75 87 LEU A N 1
ATOM 657 C CA . LEU A 1 87 ? 3.714 -0.476 16.787 1.00 98.75 87 LEU A CA 1
ATOM 658 C C . LEU A 1 87 ? 4.094 -1.604 15.835 1.00 98.75 87 LEU A C 1
ATOM 660 O O . LEU A 1 87 ? 4.793 -2.537 16.227 1.00 98.75 87 LEU A O 1
ATOM 664 N N . ASN A 1 88 ? 3.676 -1.472 14.581 1.00 98.75 88 ASN A N 1
ATOM 665 C CA . ASN A 1 88 ? 4.115 -2.311 13.477 1.00 98.75 88 ASN A CA 1
ATOM 666 C C . ASN A 1 88 ? 5.086 -1.517 12.593 1.00 98.75 88 ASN A C 1
ATOM 668 O O . ASN A 1 88 ? 4.785 -0.397 12.180 1.00 98.75 88 ASN A O 1
ATOM 672 N N . LEU A 1 89 ? 6.252 -2.093 12.311 1.00 98.75 89 LEU A N 1
ATOM 673 C CA . LEU A 1 89 ? 7.271 -1.548 11.417 1.00 98.75 89 LEU A CA 1
ATOM 674 C C . LEU A 1 89 ? 7.610 -2.583 10.351 1.00 98.75 89 LEU A C 1
ATOM 676 O O . LEU A 1 89 ? 7.729 -3.771 10.656 1.00 98.75 89 LEU A O 1
ATOM 680 N N . MET A 1 90 ? 7.824 -2.125 9.122 1.00 98.69 90 MET A N 1
ATOM 681 C CA . MET A 1 90 ? 8.328 -2.970 8.047 1.00 98.69 90 MET A CA 1
ATOM 682 C C . MET A 1 90 ? 9.206 -2.170 7.095 1.00 98.69 90 MET A C 1
ATOM 684 O O . MET A 1 90 ? 8.870 -1.046 6.728 1.00 98.69 90 MET A O 1
ATOM 688 N N . ALA A 1 91 ? 10.323 -2.763 6.691 1.00 98.69 91 ALA A N 1
ATOM 689 C CA . ALA A 1 91 ? 11.138 -2.276 5.591 1.00 98.69 91 ALA A CA 1
ATOM 690 C C . ALA A 1 91 ? 11.494 -3.444 4.670 1.00 98.69 91 ALA A C 1
ATOM 692 O O . ALA A 1 91 ? 11.835 -4.534 5.136 1.00 98.69 91 ALA A O 1
ATOM 693 N N . GLN A 1 92 ? 11.425 -3.210 3.366 1.00 98.44 92 GLN A N 1
ATOM 694 C CA . GLN A 1 92 ? 11.744 -4.192 2.344 1.00 98.44 92 GLN A CA 1
ATOM 695 C C . GLN A 1 92 ? 12.471 -3.523 1.184 1.00 98.44 92 GLN A C 1
ATOM 697 O O . GLN A 1 92 ? 12.026 -2.479 0.711 1.00 98.44 92 GLN A O 1
ATOM 702 N N . ASN A 1 93 ? 13.500 -4.195 0.670 1.00 97.94 93 ASN A N 1
ATOM 703 C CA . ASN A 1 93 ? 13.919 -4.047 -0.718 1.00 97.94 93 ASN A CA 1
ATOM 704 C C . ASN A 1 93 ? 13.700 -5.376 -1.448 1.00 97.94 93 ASN A C 1
ATOM 706 O O . ASN A 1 93 ? 13.838 -6.459 -0.863 1.00 97.94 93 ASN A O 1
ATOM 710 N N . LYS A 1 94 ? 13.362 -5.307 -2.731 1.00 97.44 94 LYS A N 1
ATOM 711 C CA . LYS A 1 94 ? 13.192 -6.506 -3.551 1.00 97.44 94 LYS A CA 1
ATOM 712 C C . LYS A 1 94 ? 13.420 -6.190 -5.021 1.00 97.44 94 LYS A C 1
ATOM 714 O O . LYS A 1 94 ? 12.702 -5.357 -5.563 1.00 97.44 94 LYS A O 1
ATOM 719 N N . ASN A 1 95 ? 14.326 -6.924 -5.667 1.00 97.38 95 ASN A N 1
ATOM 720 C CA . ASN A 1 95 ? 14.439 -6.908 -7.125 1.00 97.38 95 ASN A CA 1
ATOM 721 C C . ASN A 1 95 ? 13.552 -8.003 -7.738 1.00 97.38 95 ASN A C 1
ATOM 723 O O . ASN A 1 95 ? 12.902 -8.792 -7.040 1.00 97.38 95 ASN A O 1
ATOM 727 N N . SER A 1 96 ? 13.518 -8.043 -9.061 1.00 96.50 96 SER A N 1
ATOM 728 C CA . SER A 1 96 ? 12.760 -9.018 -9.833 1.00 96.50 96 SER A CA 1
ATOM 729 C C . SER A 1 96 ? 13.666 -10.063 -10.490 1.00 96.50 96 SER A C 1
ATOM 731 O O . SER A 1 96 ? 14.890 -9.950 -10.510 1.00 96.50 96 SER A O 1
ATOM 733 N N . PHE A 1 97 ? 13.029 -11.099 -11.029 1.00 95.56 97 PHE A N 1
ATOM 734 C CA . PHE A 1 97 ? 13.642 -12.016 -11.993 1.00 95.56 97 PHE A CA 1
ATOM 735 C C . PHE A 1 97 ? 13.827 -11.373 -13.369 1.00 95.56 97 PHE A C 1
ATOM 737 O O . PHE A 1 97 ? 14.539 -11.925 -14.201 1.00 95.56 97 PHE A O 1
ATOM 744 N N . ARG A 1 98 ? 13.168 -10.235 -13.600 1.00 94.56 98 ARG A N 1
ATOM 745 C CA . ARG A 1 98 ? 13.369 -9.359 -14.749 1.00 94.56 98 ARG A CA 1
ATOM 746 C C . ARG A 1 98 ? 14.357 -8.264 -14.386 1.00 94.56 98 ARG A C 1
ATOM 748 O O . ARG A 1 98 ? 14.294 -7.715 -13.282 1.00 94.56 98 ARG A O 1
ATOM 755 N N . ASP A 1 99 ? 15.256 -7.952 -15.308 1.00 92.69 99 ASP A N 1
ATOM 756 C CA . ASP A 1 99 ? 16.255 -6.918 -15.071 1.00 92.69 99 ASP A CA 1
ATOM 757 C C . ASP A 1 99 ? 15.592 -5.557 -14.817 1.00 92.69 99 ASP A C 1
ATOM 759 O O . ASP A 1 99 ? 14.527 -5.244 -15.352 1.00 92.69 99 ASP A O 1
ATOM 763 N N . TYR A 1 100 ? 16.241 -4.759 -13.962 1.00 93.94 100 TYR A N 1
ATOM 764 C CA . TYR A 1 100 ? 15.885 -3.369 -13.634 1.00 93.94 100 TYR A CA 1
ATOM 765 C C . TYR A 1 100 ? 14.538 -3.155 -12.923 1.00 93.94 100 TYR A C 1
ATOM 767 O O . TYR A 1 100 ? 14.250 -2.044 -12.488 1.00 93.94 100 TYR A O 1
ATOM 775 N N . GLU A 1 101 ? 13.748 -4.206 -12.715 1.00 96.88 101 GLU A N 1
ATOM 776 C CA . GLU A 1 101 ? 12.531 -4.148 -11.914 1.00 96.88 101 GLU A CA 1
ATOM 777 C C . GLU A 1 101 ? 12.811 -4.318 -10.419 1.00 96.88 101 GLU A C 1
ATOM 779 O O . GLU A 1 101 ? 13.542 -5.216 -9.983 1.00 96.88 101 GLU A O 1
ATOM 784 N N . PHE A 1 102 ? 12.156 -3.485 -9.612 1.00 97.56 102 PHE A N 1
ATOM 785 C CA . PHE A 1 102 ? 12.271 -3.511 -8.158 1.00 97.56 102 PHE A CA 1
ATOM 786 C C . PHE A 1 102 ? 11.021 -2.957 -7.469 1.00 97.56 102 PHE A C 1
ATOM 788 O O . PHE A 1 102 ? 10.198 -2.267 -8.074 1.00 97.56 102 PHE A O 1
ATOM 795 N N . ASN A 1 103 ? 10.879 -3.271 -6.182 1.00 97.12 103 ASN A N 1
ATOM 796 C CA . ASN A 1 103 ? 9.824 -2.758 -5.318 1.00 97.12 103 ASN A CA 1
ATOM 797 C C . ASN A 1 103 ? 10.310 -2.674 -3.864 1.00 97.12 103 ASN A C 1
ATOM 799 O O . ASN A 1 103 ? 10.380 -3.684 -3.148 1.00 97.12 103 ASN A O 1
ATOM 803 N N . ASP A 1 104 ? 10.595 -1.449 -3.437 1.00 98.06 104 ASP A N 1
ATOM 804 C CA . ASP A 1 104 ? 10.994 -1.113 -2.079 1.00 98.06 104 ASP A CA 1
ATOM 805 C C . ASP A 1 104 ? 9.797 -0.547 -1.314 1.00 98.06 104 ASP A C 1
ATOM 807 O O . ASP A 1 104 ? 9.082 0.330 -1.806 1.00 98.06 104 ASP A O 1
ATOM 811 N N . ARG A 1 105 ? 9.576 -1.029 -0.087 1.00 97.81 105 ARG A N 1
ATOM 812 C CA . ARG A 1 105 ? 8.443 -0.612 0.750 1.00 97.81 105 ARG A CA 1
ATOM 813 C C . ARG A 1 105 ? 8.870 -0.322 2.177 1.00 97.81 105 ARG A C 1
ATOM 815 O O . ARG A 1 105 ? 9.655 -1.066 2.759 1.00 97.81 105 ARG A O 1
ATOM 822 N N . TYR A 1 106 ? 8.279 0.719 2.754 1.00 97.94 106 TYR A N 1
ATOM 823 C CA . TYR A 1 106 ? 8.496 1.137 4.138 1.00 97.94 106 TYR A CA 1
ATOM 824 C C . TYR A 1 106 ? 7.162 1.415 4.808 1.00 97.94 106 TYR A C 1
ATOM 826 O O . TYR A 1 106 ? 6.300 2.069 4.219 1.00 97.94 106 TYR A O 1
ATOM 834 N N . ILE A 1 107 ? 6.981 0.909 6.026 1.00 98.56 107 ILE A N 1
ATOM 835 C CA . ILE A 1 107 ? 5.726 1.033 6.763 1.00 98.56 107 ILE A CA 1
ATOM 836 C C . ILE A 1 107 ? 5.992 1.353 8.222 1.00 98.56 107 ILE A C 1
ATOM 838 O O . ILE A 1 107 ? 6.817 0.715 8.879 1.00 98.56 107 ILE A O 1
ATOM 842 N N . ILE A 1 108 ? 5.234 2.325 8.721 1.00 98.75 108 ILE A N 1
ATOM 843 C CA . ILE A 1 108 ? 5.175 2.701 10.128 1.00 98.75 108 ILE A CA 1
ATOM 844 C C . ILE A 1 108 ? 3.703 2.747 10.519 1.00 98.75 108 ILE A C 1
ATOM 846 O O . ILE A 1 108 ? 2.937 3.551 9.988 1.00 98.75 108 ILE A O 1
ATOM 850 N N . ASN A 1 109 ? 3.299 1.881 11.444 1.00 98.75 109 ASN A N 1
ATOM 851 C CA . ASN A 1 109 ? 1.920 1.791 11.894 1.00 98.75 109 ASN A CA 1
ATOM 852 C C . ASN A 1 109 ? 1.809 1.762 13.429 1.00 98.75 109 ASN A C 1
ATOM 854 O O . ASN A 1 109 ? 1.750 0.691 14.036 1.00 98.75 109 ASN A O 1
ATOM 858 N N . PRO A 1 110 ? 1.799 2.936 14.086 1.00 98.69 110 PRO A N 1
ATOM 859 C CA . PRO A 1 110 ? 1.427 3.053 15.486 1.00 98.69 110 PRO A CA 1
ATOM 860 C C . PRO A 1 110 ? -0.096 3.001 15.663 1.00 98.69 110 PRO A C 1
ATOM 862 O O . PRO A 1 110 ? -0.867 3.604 14.911 1.00 98.69 110 PRO A O 1
ATOM 865 N N . SER A 1 111 ? -0.535 2.349 16.734 1.00 98.69 111 SER A N 1
ATOM 866 C CA . SER A 1 111 ? -1.919 2.361 17.187 1.00 98.69 111 SER A CA 1
ATOM 867 C C . SER A 1 111 ? -2.011 2.447 18.708 1.00 98.69 111 SER A C 1
ATOM 869 O O . SER A 1 111 ? -1.177 1.932 19.452 1.00 98.69 111 SER A O 1
ATOM 871 N N . LEU A 1 112 ? -3.045 3.134 19.181 1.00 98.56 112 LEU A N 1
ATOM 872 C CA . LEU A 1 112 ? -3.292 3.415 20.586 1.00 98.56 112 LEU A CA 1
ATOM 873 C C . LEU A 1 112 ? -4.729 3.038 20.926 1.00 98.56 112 LEU A C 1
ATOM 875 O O . LEU A 1 112 ? -5.659 3.403 20.211 1.00 98.56 112 LEU A O 1
ATOM 879 N N . LYS A 1 113 ? -4.921 2.358 22.051 1.00 98.69 113 LYS A N 1
ATOM 880 C CA . LYS A 1 113 ? -6.227 2.037 22.621 1.00 98.69 113 LYS A CA 1
ATOM 881 C C . LYS A 1 113 ? -6.319 2.626 24.021 1.00 98.69 113 LYS A C 1
ATOM 883 O O . LYS A 1 113 ? -5.495 2.317 24.878 1.00 98.69 113 LYS A O 1
ATOM 888 N N . VAL A 1 114 ? -7.333 3.453 24.255 1.00 98.62 114 VAL A N 1
ATOM 889 C CA . VAL A 1 114 ? -7.555 4.175 25.509 1.00 98.62 114 VAL A CA 1
ATOM 890 C C . VAL A 1 114 ? -8.955 3.881 26.041 1.00 98.62 114 VAL A C 1
ATOM 892 O O . VAL A 1 114 ? -9.958 4.209 25.409 1.00 98.62 114 VAL A O 1
ATOM 895 N N . ASN A 1 115 ? -9.038 3.303 27.234 1.00 98.44 115 ASN A N 1
ATOM 896 C CA . ASN A 1 115 ? -10.274 3.206 28.003 1.00 98.44 115 ASN A CA 1
ATOM 897 C C . ASN A 1 115 ? -10.522 4.551 28.700 1.00 98.44 115 ASN A C 1
ATOM 899 O O . ASN A 1 115 ? -10.006 4.809 29.788 1.00 98.44 115 ASN A O 1
ATOM 903 N N . LEU A 1 116 ? -11.295 5.423 28.046 1.00 98.31 116 LEU A N 1
ATOM 904 C CA . LEU A 1 116 ? -11.683 6.735 28.578 1.00 98.31 116 LEU A CA 1
ATOM 905 C C . LEU A 1 116 ? -12.525 6.581 29.853 1.00 98.31 116 LEU A C 1
ATOM 907 O O . LEU A 1 116 ? -12.362 7.330 30.812 1.00 98.31 116 LEU A O 1
ATOM 911 N N . THR A 1 117 ? -13.402 5.574 29.866 1.00 97.94 117 THR A N 1
ATOM 912 C CA . THR A 1 117 ? -14.166 5.111 31.033 1.00 97.94 117 THR A CA 1
ATOM 913 C C . THR A 1 117 ? -14.308 3.587 30.967 1.00 97.94 117 THR A C 1
ATOM 915 O O . THR A 1 117 ? -13.945 2.979 29.961 1.00 97.94 117 THR A O 1
ATOM 918 N N . ASP A 1 118 ? -14.930 2.962 31.968 1.00 97.12 118 ASP A N 1
ATOM 919 C CA . ASP A 1 118 ? -15.239 1.518 31.946 1.00 97.12 118 ASP A CA 1
ATOM 920 C C . ASP A 1 118 ? -16.222 1.124 30.824 1.00 97.12 118 ASP A C 1
ATOM 922 O O . ASP A 1 118 ? -16.380 -0.052 30.488 1.00 97.12 118 ASP A O 1
ATOM 926 N N . LYS A 1 119 ? -16.905 2.113 30.234 1.00 98.19 119 LYS A N 1
ATOM 927 C CA . LYS A 1 119 ? -17.906 1.943 29.174 1.00 98.19 119 LYS A CA 1
ATOM 928 C C . LYS A 1 119 ? -17.479 2.525 27.829 1.00 98.19 119 LYS A C 1
ATOM 930 O O . LYS A 1 119 ? -18.138 2.236 26.831 1.00 98.19 119 LYS A O 1
ATOM 935 N N . THR A 1 120 ? -16.420 3.333 27.791 1.00 98.69 120 THR A N 1
ATOM 936 C CA . THR A 1 120 ? -15.996 4.068 26.596 1.00 98.69 120 THR A CA 1
ATOM 937 C C . THR A 1 120 ? -14.548 3.754 26.253 1.00 98.69 120 THR A C 1
ATOM 939 O O . THR A 1 120 ? -13.645 4.075 27.025 1.00 98.69 120 THR A O 1
ATOM 942 N N . THR A 1 121 ? -14.322 3.218 25.057 1.00 98.69 121 THR A N 1
ATOM 943 C CA . THR A 1 121 ? -12.985 2.924 24.532 1.00 98.69 121 THR A CA 1
ATOM 944 C C . THR A 1 121 ? -12.762 3.691 23.234 1.00 98.69 121 THR A C 1
ATOM 946 O O . THR A 1 121 ? -13.575 3.610 22.318 1.00 98.69 121 THR A O 1
ATOM 949 N N . LEU A 1 122 ? -11.647 4.409 23.153 1.00 98.69 122 LEU A N 1
ATOM 950 C CA . LEU A 1 122 ? -11.129 5.039 21.943 1.00 98.69 122 LEU A CA 1
ATOM 951 C C . LEU A 1 122 ? -9.983 4.187 21.396 1.00 98.69 122 LEU A C 1
ATOM 953 O O . LEU A 1 122 ? -9.127 3.742 22.154 1.00 98.69 122 LEU A O 1
ATOM 957 N N . THR A 1 123 ? -9.945 3.958 20.092 1.00 98.75 123 THR A N 1
ATOM 958 C CA . THR A 1 123 ? -8.804 3.368 19.389 1.00 98.75 123 THR A CA 1
ATOM 959 C C . THR A 1 123 ? -8.424 4.278 18.233 1.00 98.75 123 THR A C 1
ATOM 961 O O . THR A 1 123 ? -9.276 4.611 17.416 1.00 98.75 123 THR A O 1
ATOM 964 N N . ALA A 1 124 ? -7.165 4.688 18.173 1.00 98.75 124 ALA A N 1
ATOM 965 C CA . ALA A 1 124 ? -6.614 5.502 17.101 1.00 98.75 124 ALA A CA 1
ATOM 966 C C . ALA A 1 124 ? -5.458 4.752 16.440 1.00 98.75 124 ALA A C 1
ATOM 968 O O . ALA A 1 124 ? -4.704 4.045 17.104 1.00 98.75 124 ALA A O 1
ATOM 969 N N . GLU A 1 125 ? -5.327 4.894 15.134 1.00 98.75 125 GLU A N 1
ATOM 970 C CA . GLU A 1 125 ? -4.320 4.223 14.327 1.00 98.75 125 GLU A CA 1
ATOM 971 C C . GLU A 1 125 ? -3.865 5.167 13.226 1.00 98.75 125 GLU A C 1
ATOM 973 O O . GLU A 1 125 ? -4.681 5.848 12.605 1.00 98.75 125 GLU A O 1
ATOM 978 N N . TYR A 1 126 ? -2.562 5.176 12.981 1.00 98.75 126 TYR A N 1
ATOM 979 C CA . TYR A 1 126 ? -1.965 5.842 11.839 1.00 98.75 126 TYR A CA 1
ATOM 980 C C . TYR A 1 126 ? -1.146 4.822 11.061 1.00 98.75 126 TYR A C 1
ATOM 982 O O . TYR A 1 126 ? -0.403 4.055 11.663 1.00 98.75 126 TYR A O 1
ATOM 990 N N . ILE A 1 127 ? -1.303 4.782 9.745 1.00 98.56 127 ILE A N 1
ATOM 991 C CA . ILE A 1 127 ? -0.552 3.922 8.837 1.00 98.56 127 ILE A CA 1
ATOM 992 C C . ILE A 1 127 ? 0.139 4.847 7.843 1.00 98.56 127 ILE A C 1
ATOM 994 O O . ILE A 1 127 ? -0.524 5.495 7.033 1.00 98.56 127 ILE A O 1
ATOM 998 N N . TYR A 1 128 ? 1.463 4.893 7.903 1.00 98.56 128 TYR A N 1
ATOM 999 C CA . TYR A 1 128 ? 2.288 5.451 6.845 1.00 98.56 128 TYR A CA 1
ATOM 1000 C C . TYR A 1 128 ? 2.830 4.305 6.000 1.00 98.56 128 TYR A C 1
ATOM 1002 O O . TYR A 1 128 ? 3.448 3.387 6.542 1.00 98.56 128 TYR A O 1
ATOM 1010 N N . GLN A 1 129 ? 2.596 4.352 4.691 1.00 98.06 129 GLN A N 1
ATOM 1011 C CA . GLN A 1 129 ? 3.206 3.445 3.727 1.00 98.06 129 GLN A CA 1
ATOM 1012 C C . GLN A 1 129 ? 3.894 4.256 2.640 1.00 98.06 129 GLN A C 1
ATOM 1014 O O . GLN A 1 129 ? 3.275 5.123 2.029 1.00 98.06 129 GLN A O 1
ATOM 1019 N N . LYS A 1 130 ? 5.150 3.923 2.361 1.00 97.88 130 LYS A N 1
ATOM 1020 C CA . LYS A 1 130 ? 5.883 4.429 1.206 1.00 97.88 130 LYS A CA 1
ATOM 1021 C C . LYS A 1 130 ? 6.246 3.269 0.296 1.00 97.88 130 LYS A C 1
ATOM 1023 O O . LYS A 1 130 ? 6.722 2.241 0.784 1.00 97.88 130 LYS A O 1
ATOM 1028 N N . ALA A 1 131 ? 6.047 3.439 -1.003 1.00 97.75 131 ALA A N 1
ATOM 1029 C CA . ALA A 1 131 ? 6.534 2.521 -2.021 1.00 97.75 131 ALA A CA 1
ATOM 1030 C C . ALA A 1 131 ? 7.411 3.272 -3.023 1.00 97.75 131 ALA A C 1
ATOM 1032 O O . ALA A 1 131 ? 7.074 4.377 -3.445 1.00 97.75 131 ALA A O 1
ATOM 1033 N N . LYS A 1 132 ? 8.527 2.655 -3.402 1.00 97.62 132 LYS A N 1
ATOM 1034 C CA . LYS A 1 132 ? 9.376 3.074 -4.514 1.00 97.62 132 LYS A CA 1
ATOM 1035 C C . LYS A 1 132 ? 9.562 1.860 -5.410 1.00 97.62 132 LYS A C 1
ATOM 1037 O O . LYS A 1 132 ? 10.195 0.887 -5.008 1.00 97.62 132 LYS A O 1
ATOM 1042 N N . MET A 1 133 ? 8.983 1.902 -6.597 1.00 96.69 133 MET A N 1
ATOM 1043 C CA . MET A 1 133 ? 8.958 0.768 -7.516 1.00 96.69 133 MET A CA 1
ATOM 1044 C C . MET A 1 133 ? 9.362 1.193 -8.921 1.00 96.69 133 MET A C 1
ATOM 1046 O O . MET A 1 133 ? 9.339 2.383 -9.242 1.00 96.69 133 MET A O 1
ATOM 1050 N N . SER A 1 134 ? 9.737 0.219 -9.750 1.00 97.06 134 SER A N 1
ATOM 1051 C CA . SER A 1 134 ? 9.846 0.432 -11.196 1.00 97.06 134 SER A CA 1
ATOM 1052 C C . SER A 1 134 ? 8.561 1.057 -11.748 1.00 97.06 134 SER A C 1
ATOM 1054 O O . SER A 1 134 ? 7.489 0.899 -11.159 1.00 97.06 134 SER A O 1
ATOM 1056 N N . GLU A 1 135 ? 8.678 1.738 -12.877 1.00 94.94 135 GLU A N 1
ATOM 1057 C CA . GLU A 1 135 ? 7.569 2.323 -13.619 1.00 94.94 135 GLU A CA 1
ATOM 1058 C C . GLU A 1 135 ? 6.409 1.338 -13.820 1.00 94.94 135 GLU A C 1
ATOM 1060 O O . GLU A 1 135 ? 6.602 0.130 -14.003 1.00 94.94 135 GLU A O 1
ATOM 1065 N N . VAL A 1 136 ? 5.178 1.846 -13.802 1.00 92.94 136 VAL A N 1
ATOM 1066 C CA . VAL A 1 136 ? 4.020 1.048 -14.207 1.00 92.94 136 VAL A CA 1
ATOM 1067 C C . VAL A 1 136 ? 4.219 0.647 -15.669 1.00 92.94 136 VAL A C 1
ATOM 1069 O O . VAL A 1 136 ? 4.787 1.378 -16.472 1.00 92.94 136 VAL A O 1
ATOM 1072 N N . GLY A 1 137 ? 3.796 -0.553 -16.044 1.00 93.00 137 GLY A N 1
ATOM 1073 C CA . GLY A 1 137 ? 4.085 -1.065 -17.385 1.00 93.00 137 GLY A CA 1
ATOM 1074 C C . GLY A 1 137 ? 5.302 -1.988 -17.430 1.00 93.00 137 GLY A C 1
ATOM 1075 O O . GLY A 1 137 ? 5.282 -2.908 -18.243 1.00 93.00 137 GLY A O 1
ATOM 1076 N N . SER A 1 138 ? 6.276 -1.859 -16.512 1.00 94.50 138 SER A N 1
ATOM 1077 C CA . SER A 1 138 ? 7.455 -2.750 -16.462 1.00 94.50 138 SER A CA 1
ATOM 1078 C C . SER A 1 138 ? 7.066 -4.229 -16.394 1.00 94.50 138 SER A C 1
ATOM 1080 O O . SER A 1 138 ? 7.597 -5.072 -17.109 1.00 94.50 138 SER A O 1
ATOM 1082 N N . ALA A 1 139 ? 6.023 -4.533 -15.616 1.00 91.31 139 ALA A N 1
ATOM 1083 C CA . ALA A 1 139 ? 5.521 -5.888 -15.435 1.00 91.31 139 ALA A CA 1
ATOM 1084 C C . ALA A 1 139 ? 4.860 -6.507 -16.684 1.00 91.31 139 ALA A C 1
ATOM 1086 O O . ALA A 1 139 ? 4.524 -7.697 -16.656 1.00 91.31 139 ALA A O 1
ATOM 1087 N N . TYR A 1 140 ? 4.642 -5.727 -17.746 1.00 92.56 140 TYR A N 1
ATOM 1088 C CA . TYR A 1 140 ? 4.004 -6.169 -18.979 1.00 92.56 140 TYR A CA 1
ATOM 1089 C C . TYR A 1 140 ? 5.039 -6.424 -20.071 1.00 92.56 140 TYR A C 1
ATOM 1091 O O . TYR A 1 140 ? 5.916 -5.614 -20.352 1.00 92.56 140 TYR A O 1
ATOM 1099 N N . VAL A 1 141 ? 4.873 -7.553 -20.754 1.00 91.06 141 VAL A N 1
ATOM 1100 C CA . VAL A 1 141 ? 5.687 -7.922 -21.910 1.00 91.06 141 VAL A CA 1
ATOM 1101 C C . VAL A 1 141 ? 4.854 -7.743 -23.163 1.00 91.06 141 VAL A C 1
ATOM 1103 O O . VAL A 1 141 ? 3.790 -8.348 -23.301 1.00 91.06 141 VAL A O 1
ATOM 1106 N N . PHE A 1 142 ? 5.360 -6.939 -24.092 1.00 90.88 142 PHE A N 1
ATOM 1107 C CA . PHE A 1 142 ? 4.736 -6.743 -25.388 1.00 90.88 142 PHE A CA 1
ATOM 1108 C C . PHE A 1 142 ? 5.636 -7.302 -26.490 1.00 90.88 142 PHE A C 1
ATOM 1110 O O . PHE A 1 142 ? 6.841 -7.059 -26.519 1.00 90.88 142 PHE A O 1
ATOM 1117 N N . SER A 1 143 ? 5.046 -8.069 -27.403 1.00 89.06 143 SER A N 1
ATOM 1118 C CA . SER A 1 143 ? 5.748 -8.648 -28.544 1.00 89.06 143 SER A CA 1
ATOM 1119 C C . SER A 1 143 ? 4.796 -8.813 -29.721 1.00 89.06 143 SER A C 1
ATOM 1121 O O . SER A 1 143 ? 3.656 -9.243 -29.550 1.00 89.06 143 SER A O 1
ATOM 1123 N N . TYR A 1 144 ? 5.286 -8.507 -30.922 1.00 87.38 144 TYR A N 1
ATOM 1124 C CA . TYR A 1 144 ? 4.564 -8.762 -32.168 1.00 87.38 144 TYR A CA 1
ATOM 1125 C C . TYR A 1 144 ? 4.594 -10.250 -32.577 1.00 87.38 144 TYR A C 1
ATOM 1127 O O . TYR A 1 144 ? 3.829 -10.678 -33.434 1.00 87.38 144 TYR A O 1
ATOM 1135 N N . GLU A 1 145 ? 5.451 -11.061 -31.947 1.00 89.19 145 GLU A N 1
ATOM 1136 C CA . GLU A 1 145 ? 5.623 -12.488 -32.263 1.00 89.19 145 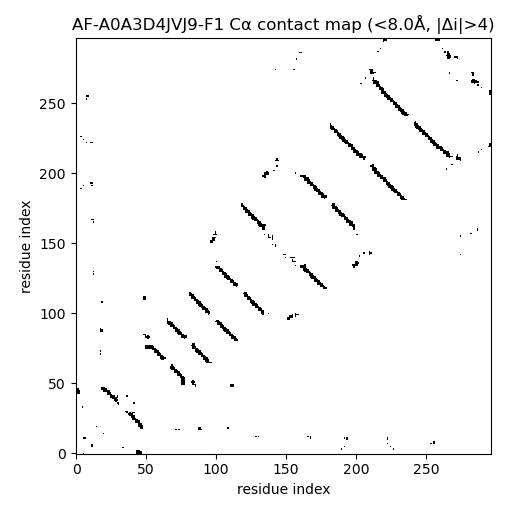GLU A CA 1
ATOM 1137 C C . GLU A 1 145 ? 4.487 -13.366 -31.700 1.00 89.19 145 GLU A C 1
ATOM 1139 O O . GLU A 1 145 ? 4.388 -14.543 -32.044 1.00 89.19 145 GLU A O 1
ATOM 1144 N N . GLY A 1 146 ? 3.615 -12.802 -30.856 1.00 88.06 146 GLY A N 1
ATOM 1145 C CA . GLY A 1 146 ? 2.502 -13.495 -30.209 1.00 88.06 146 GLY A CA 1
ATOM 1146 C C . GLY A 1 146 ? 2.715 -13.710 -28.710 1.00 88.06 146 GLY A C 1
ATOM 1147 O O . GLY A 1 146 ? 3.565 -13.086 -28.077 1.00 88.06 146 GLY A O 1
ATOM 1148 N N . TYR A 1 147 ? 1.901 -14.582 -28.115 1.00 91.19 147 TYR A N 1
ATOM 1149 C CA . TYR A 1 147 ? 1.973 -14.888 -26.686 1.00 91.19 147 TYR A CA 1
ATOM 1150 C C . TYR A 1 147 ? 3.062 -15.920 -26.377 1.00 91.19 147 TYR A C 1
ATOM 1152 O O . TYR A 1 147 ? 3.294 -16.836 -27.161 1.00 91.19 147 TYR A O 1
ATOM 1160 N N . ALA A 1 148 ? 3.667 -15.808 -25.190 1.00 90.88 148 ALA A N 1
ATOM 1161 C CA . ALA A 1 148 ? 4.654 -16.759 -24.662 1.00 90.88 148 ALA A CA 1
ATOM 1162 C C . ALA A 1 148 ? 5.901 -16.971 -25.552 1.00 90.88 148 ALA A C 1
ATOM 1164 O O . ALA A 1 148 ? 6.507 -18.039 -25.528 1.00 90.88 148 ALA A O 1
ATOM 1165 N N . THR A 1 149 ? 6.297 -15.954 -26.323 1.00 92.62 149 THR A N 1
ATOM 1166 C CA . THR A 1 149 ? 7.482 -15.997 -27.200 1.00 92.62 149 THR A CA 1
ATOM 1167 C C . THR A 1 149 ? 8.758 -15.477 -26.544 1.00 92.62 149 THR A C 1
ATOM 1169 O O . THR A 1 149 ? 9.854 -15.739 -27.036 1.00 92.62 149 THR A O 1
ATOM 1172 N N . LYS A 1 150 ? 8.637 -14.751 -25.428 1.00 92.12 150 LYS A N 1
ATOM 1173 C CA . LYS A 1 150 ? 9.767 -14.206 -24.670 1.00 92.12 150 LYS A CA 1
ATOM 1174 C C . LYS A 1 150 ? 10.056 -15.048 -23.425 1.00 92.12 150 LYS A C 1
ATOM 1176 O O . LYS A 1 150 ? 9.119 -15.606 -22.845 1.00 92.12 150 LYS A O 1
ATOM 1181 N N . PRO A 1 151 ? 11.330 -15.148 -23.006 1.00 92.31 151 PRO A N 1
ATOM 1182 C CA . PRO A 1 151 ? 11.678 -15.811 -21.758 1.00 92.31 151 PRO A CA 1
ATOM 1183 C C . PRO A 1 151 ? 11.128 -15.029 -20.557 1.00 92.31 151 PRO A C 1
ATOM 1185 O O . PRO A 1 151 ? 10.748 -13.864 -20.679 1.00 92.31 151 PRO A O 1
ATOM 1188 N N . VAL A 1 152 ? 11.066 -15.667 -19.387 1.00 92.88 152 VAL A N 1
ATOM 1189 C CA . VAL A 1 152 ? 10.426 -15.071 -18.200 1.00 92.88 152 VAL A CA 1
ATOM 1190 C C . VAL A 1 152 ? 11.168 -13.827 -17.709 1.00 92.88 152 VAL A C 1
ATOM 1192 O O . VAL A 1 152 ? 10.542 -12.883 -17.249 1.00 92.88 152 VAL A O 1
ATOM 1195 N N . GLU A 1 153 ? 12.486 -13.800 -17.857 1.00 92.62 153 GLU A N 1
ATOM 1196 C CA . GLU A 1 153 ? 13.378 -12.700 -17.493 1.00 92.62 153 GLU A CA 1
ATOM 1197 C C . GLU A 1 153 ? 13.336 -11.505 -18.460 1.00 92.62 153 GLU A C 1
ATOM 1199 O O . GLU A 1 153 ? 13.930 -10.467 -18.167 1.00 92.62 153 GLU A O 1
ATOM 1204 N N . TYR A 1 154 ? 12.633 -11.618 -19.595 1.00 93.25 154 TYR A N 1
ATOM 1205 C CA . TYR A 1 154 ? 12.543 -10.535 -20.571 1.00 93.25 154 TYR A CA 1
ATOM 1206 C C . TYR A 1 154 ? 11.927 -9.277 -19.958 1.00 93.25 154 TYR A C 1
ATOM 1208 O O . TYR A 1 154 ? 10.875 -9.331 -19.321 1.00 93.25 154 TYR A O 1
ATOM 1216 N N . THR A 1 155 ? 12.554 -8.136 -20.229 1.00 92.44 155 THR A N 1
ATOM 1217 C CA . THR A 1 155 ? 12.105 -6.823 -19.778 1.00 92.44 155 THR A CA 1
ATOM 1218 C C . THR A 1 155 ? 12.256 -5.789 -20.883 1.00 92.44 155 THR A C 1
ATOM 1220 O O . THR A 1 155 ? 13.137 -5.885 -21.738 1.00 92.44 155 THR A O 1
ATOM 1223 N N . MET A 1 156 ? 11.379 -4.792 -20.855 1.00 92.00 156 MET A N 1
ATOM 1224 C CA . MET A 1 156 ? 11.472 -3.593 -21.694 1.00 92.00 156 MET A CA 1
ATOM 1225 C C . MET A 1 156 ? 11.847 -2.358 -20.870 1.00 92.00 156 MET A C 1
ATOM 1227 O O . MET A 1 156 ? 12.012 -1.276 -21.441 1.00 92.00 156 MET A O 1
ATOM 1231 N N . THR A 1 157 ? 11.963 -2.526 -19.549 1.00 93.25 157 THR A N 1
ATOM 1232 C CA . THR A 1 157 ? 12.422 -1.510 -18.606 1.00 93.25 157 THR A CA 1
ATOM 1233 C C . THR A 1 157 ? 13.848 -1.107 -18.914 1.00 93.25 157 THR A C 1
ATOM 1235 O O . THR A 1 157 ? 14.648 -1.865 -19.468 1.00 93.25 157 THR A O 1
ATOM 1238 N N . ASP A 1 158 ? 14.164 0.111 -18.509 1.00 92.69 158 ASP A N 1
ATOM 1239 C CA . ASP A 1 158 ? 15.490 0.671 -18.598 1.00 92.69 158 ASP A CA 1
ATOM 1240 C C . ASP A 1 158 ? 15.941 1.194 -17.218 1.00 92.69 158 ASP A C 1
ATOM 1242 O O . ASP A 1 158 ? 15.154 1.857 -16.537 1.00 92.69 158 ASP A O 1
ATOM 1246 N N . PRO A 1 159 ? 17.188 0.930 -16.776 1.00 92.38 159 PRO A N 1
ATOM 1247 C CA . PRO A 1 159 ? 17.690 1.390 -15.480 1.00 92.38 159 PRO A CA 1
ATOM 1248 C C . PRO A 1 159 ? 17.747 2.917 -15.335 1.00 92.38 159 PRO A C 1
ATOM 1250 O O . PRO A 1 159 ? 17.889 3.405 -14.214 1.00 92.38 159 PRO A O 1
ATOM 1253 N N . GLY A 1 160 ? 17.690 3.676 -16.434 1.00 91.88 160 GLY A N 1
ATOM 1254 C CA . GLY A 1 160 ? 17.649 5.136 -16.399 1.00 91.88 160 GLY A CA 1
ATOM 1255 C C . GLY A 1 160 ? 16.249 5.729 -16.219 1.00 91.88 160 GLY A C 1
ATOM 1256 O O . GLY A 1 160 ? 16.122 6.952 -16.153 1.00 91.88 160 GLY A O 1
ATOM 1257 N N . ILE A 1 161 ? 15.199 4.905 -16.133 1.00 93.25 161 ILE A N 1
ATOM 1258 C CA . ILE A 1 161 ? 13.833 5.376 -15.887 1.00 93.25 161 ILE A CA 1
ATOM 1259 C C . ILE A 1 161 ? 13.664 5.768 -14.415 1.00 93.25 161 ILE A C 1
ATOM 1261 O O . ILE A 1 161 ? 14.058 5.053 -13.492 1.00 93.25 161 ILE A O 1
ATOM 1265 N N . ALA A 1 162 ? 13.057 6.934 -14.189 1.00 93.00 162 A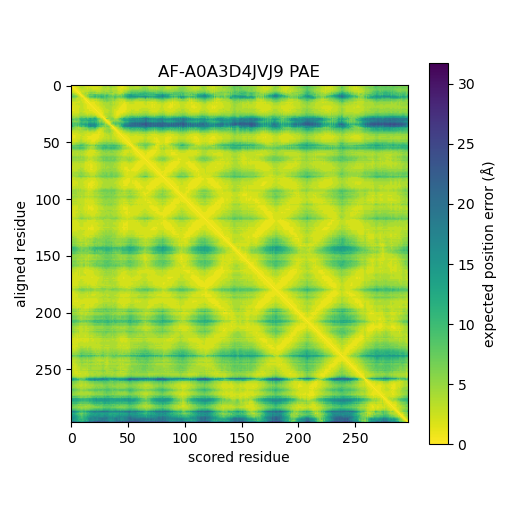LA A N 1
ATOM 1266 C CA . ALA A 1 162 ? 12.698 7.367 -12.849 1.00 93.00 162 ALA A CA 1
ATOM 1267 C C . ALA A 1 162 ? 11.643 6.417 -12.246 1.00 93.00 162 ALA A C 1
ATOM 1269 O O . ALA A 1 162 ? 10.700 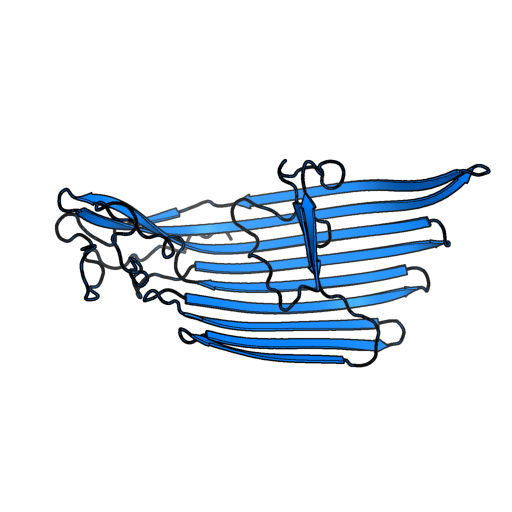6.043 -12.940 1.00 93.00 162 ALA A O 1
ATOM 1270 N N . PRO A 1 163 ? 11.754 6.044 -10.963 1.00 95.06 163 PRO A N 1
ATOM 1271 C CA . PRO A 1 163 ? 10.796 5.150 -10.325 1.00 95.06 163 PRO A CA 1
ATOM 1272 C C . PRO A 1 163 ? 9.450 5.817 -10.068 1.00 95.06 163 PRO A C 1
ATOM 1274 O O . PRO A 1 163 ? 9.378 7.024 -9.832 1.00 95.06 163 PRO A O 1
ATOM 1277 N N . THR A 1 164 ? 8.414 4.990 -9.962 1.00 95.38 164 THR A N 1
ATOM 1278 C CA . THR A 1 164 ? 7.146 5.393 -9.361 1.00 95.38 164 THR A CA 1
ATOM 1279 C C . THR A 1 164 ? 7.295 5.450 -7.842 1.00 95.38 164 THR A C 1
ATOM 1281 O O . THR A 1 164 ? 7.708 4.477 -7.201 1.00 95.38 164 THR A O 1
ATOM 1284 N N . ASN A 1 165 ? 6.957 6.597 -7.256 1.00 95.94 165 ASN A N 1
ATOM 1285 C CA . ASN A 1 165 ? 6.982 6.838 -5.817 1.00 95.94 165 ASN A CA 1
ATOM 1286 C C . ASN A 1 165 ? 5.562 7.082 -5.319 1.00 95.94 165 ASN A C 1
ATOM 1288 O O . ASN A 1 165 ? 4.847 7.914 -5.870 1.00 95.94 165 ASN A O 1
ATOM 1292 N N . VAL A 1 166 ? 5.173 6.388 -4.254 1.00 96.50 166 VAL A N 1
ATOM 1293 C CA . VAL A 1 166 ? 3.856 6.540 -3.634 1.00 96.50 166 VAL A CA 1
ATOM 1294 C C . VAL A 1 166 ? 4.020 6.755 -2.138 1.00 96.50 166 VAL A C 1
ATOM 1296 O O . VAL A 1 166 ? 4.680 5.961 -1.463 1.00 96.50 166 VAL A O 1
ATOM 1299 N N . ASP A 1 167 ? 3.397 7.807 -1.618 1.00 97.00 167 ASP A N 1
ATOM 1300 C CA . ASP A 1 167 ? 3.350 8.156 -0.202 1.00 97.00 167 ASP A CA 1
ATOM 1301 C C . ASP A 1 167 ? 1.890 8.125 0.269 1.00 97.00 167 ASP A C 1
ATOM 1303 O O . ASP A 1 167 ? 1.094 8.989 -0.087 1.00 97.00 167 ASP A O 1
ATOM 1307 N N . ASN A 1 168 ? 1.533 7.132 1.087 1.00 97.38 168 ASN A N 1
ATOM 1308 C CA . ASN A 1 168 ? 0.173 6.901 1.571 1.00 97.38 168 ASN A CA 1
ATOM 1309 C C . ASN A 1 168 ? 0.087 7.082 3.091 1.00 97.38 168 ASN A C 1
ATOM 1311 O O . ASN A 1 168 ? 0.806 6.444 3.863 1.00 97.38 168 ASN A O 1
ATOM 1315 N N . ASN A 1 169 ? -0.848 7.921 3.520 1.00 97.75 169 ASN A N 1
ATOM 1316 C CA . ASN A 1 169 ? -1.129 8.237 4.909 1.00 97.75 169 ASN A CA 1
ATOM 1317 C C . ASN A 1 169 ? -2.577 7.876 5.218 1.00 97.75 169 ASN A C 1
ATOM 1319 O O . ASN A 1 169 ? -3.500 8.471 4.667 1.00 97.75 169 ASN A O 1
ATOM 1323 N N . THR A 1 170 ? -2.795 6.948 6.145 1.00 98.12 170 THR A N 1
ATOM 1324 C CA . THR A 1 170 ? -4.137 6.610 6.626 1.00 98.12 170 THR A CA 1
ATOM 1325 C C . THR A 1 170 ? -4.251 6.849 8.122 1.00 98.12 170 THR A C 1
ATOM 1327 O O . THR A 1 170 ? -3.433 6.363 8.896 1.00 98.12 170 THR A O 1
ATOM 1330 N N . VAL A 1 171 ? -5.291 7.560 8.547 1.00 98.56 171 VAL A N 1
ATOM 1331 C CA . VAL A 1 171 ? -5.672 7.717 9.952 1.00 98.56 171 VAL A CA 1
ATOM 1332 C C . VAL A 1 171 ? -7.026 7.057 10.167 1.00 98.56 171 VAL A C 1
ATOM 1334 O O . VAL A 1 171 ? -7.989 7.380 9.475 1.00 98.56 171 VAL A O 1
ATOM 1337 N N . ASN A 1 172 ? -7.115 6.172 11.157 1.00 98.38 172 ASN A N 1
ATOM 1338 C CA . ASN A 1 172 ? -8.362 5.563 11.601 1.00 98.38 172 ASN A CA 1
ATOM 1339 C C . ASN A 1 172 ? -8.615 5.914 13.068 1.00 98.38 172 ASN A C 1
ATOM 1341 O O . ASN A 1 172 ? -7.740 5.753 13.918 1.00 98.38 172 ASN A O 1
ATOM 1345 N N . VAL A 1 173 ? -9.833 6.341 13.384 1.00 98.50 173 VAL A N 1
ATOM 1346 C CA . VAL A 1 173 ? -10.285 6.601 14.752 1.00 98.50 173 VAL A CA 1
ATOM 1347 C C . VAL A 1 173 ? -11.593 5.862 14.984 1.00 98.50 173 VAL A C 1
ATOM 1349 O O . VAL A 1 173 ? -12.549 6.028 14.237 1.00 98.50 173 VAL A O 1
ATOM 1352 N N . ASN A 1 174 ? -11.649 5.052 16.033 1.00 98.44 174 ASN A N 1
ATOM 1353 C CA . ASN A 1 174 ? -12.811 4.265 16.422 1.00 98.44 174 ASN A CA 1
ATOM 1354 C C . ASN A 1 174 ? -13.153 4.561 17.887 1.00 98.44 174 ASN A C 1
ATOM 1356 O O . ASN A 1 174 ? -12.326 4.369 18.775 1.00 98.44 174 ASN A O 1
ATOM 1360 N N . LEU A 1 175 ? -14.372 5.020 18.148 1.00 98.69 175 LEU A N 1
ATOM 1361 C CA . LEU A 1 175 ? -14.900 5.247 19.487 1.00 98.69 175 LEU A CA 1
ATOM 1362 C C . LEU A 1 175 ? -16.058 4.284 19.734 1.00 98.69 175 LEU A C 1
ATOM 1364 O O . LEU A 1 175 ? -17.023 4.246 18.974 1.00 98.69 175 LEU A O 1
ATOM 1368 N N . GLN A 1 176 ? -15.984 3.530 20.824 1.00 98.62 176 GLN A N 1
ATOM 1369 C CA . GLN A 1 176 ? -17.032 2.604 21.239 1.00 98.62 176 GLN A CA 1
ATOM 1370 C C . GLN A 1 176 ? -17.566 3.023 22.596 1.00 98.62 176 GLN A C 1
ATOM 1372 O O . GLN A 1 176 ? -16.795 3.167 23.543 1.00 98.62 176 GLN A O 1
ATOM 1377 N N . HIS A 1 177 ? -18.884 3.157 22.704 1.00 98.69 177 HIS A N 1
ATOM 1378 C CA . HIS A 1 177 ? -19.564 3.429 23.962 1.00 98.69 177 HIS A CA 1
ATOM 1379 C C . HIS A 1 177 ? -20.630 2.367 24.234 1.00 98.69 177 HIS A C 1
ATOM 1381 O O . HIS A 1 177 ? -21.552 2.166 23.442 1.00 98.69 177 HIS A O 1
ATOM 1387 N N . LYS A 1 178 ? -20.510 1.674 25.366 1.00 98.56 178 LYS A N 1
ATOM 1388 C CA . LYS A 1 178 ? -21.513 0.729 25.864 1.00 98.56 178 LYS A CA 1
ATOM 1389 C C . LYS A 1 178 ? -22.447 1.459 26.823 1.00 98.56 178 LYS A C 1
ATOM 1391 O O . LYS A 1 178 ? -22.063 1.731 27.957 1.00 98.56 178 LYS A O 1
ATOM 1396 N N . PHE A 1 179 ? -23.686 1.720 26.419 1.00 98.12 179 PHE A N 1
ATOM 1397 C CA . PHE A 1 179 ? -24.679 2.285 27.339 1.00 98.12 179 PHE A CA 1
ATOM 1398 C C . PHE A 1 179 ? -24.992 1.283 28.465 1.00 98.12 179 PHE A C 1
ATOM 1400 O O . PHE A 1 179 ? -25.005 1.625 29.654 1.00 98.12 179 PHE A O 1
ATOM 1407 N N . ASN A 1 180 ? -25.177 0.017 28.079 1.00 97.31 180 ASN A N 1
ATOM 1408 C CA . ASN A 1 180 ? -25.391 -1.139 28.951 1.00 97.31 180 ASN A CA 1
ATOM 1409 C C . ASN A 1 180 ? -25.011 -2.444 28.213 1.00 97.31 180 ASN A C 1
ATOM 1411 O O . ASN A 1 180 ? -24.386 -2.402 27.154 1.00 97.31 180 ASN A O 1
ATOM 1415 N N . SER A 1 181 ? -25.373 -3.607 28.767 1.00 95.56 181 SER A N 1
ATOM 1416 C CA . SER A 1 181 ? -25.098 -4.925 28.168 1.00 95.56 181 SER A CA 1
ATOM 1417 C C . SER A 1 181 ? -25.784 -5.163 26.818 1.00 95.56 181 SER A C 1
ATOM 1419 O O . SER A 1 181 ? -25.363 -6.042 26.073 1.00 95.56 181 SER A O 1
ATOM 1421 N N . ASN A 1 182 ? -26.835 -4.403 26.514 1.00 97.56 182 ASN A N 1
ATOM 1422 C CA . ASN A 1 182 ? -27.719 -4.624 25.374 1.00 97.56 182 ASN A CA 1
ATOM 1423 C C . ASN A 1 182 ? -27.518 -3.598 24.254 1.00 97.56 182 ASN A C 1
ATOM 1425 O O . ASN A 1 182 ? -27.926 -3.856 23.126 1.00 97.56 182 ASN A O 1
ATOM 1429 N N . TRP A 1 183 ? -26.916 -2.445 24.555 1.00 98.19 183 TRP A N 1
ATOM 1430 C CA . TRP A 1 183 ? -26.807 -1.323 23.625 1.00 98.19 183 TRP A CA 1
ATOM 1431 C C . TRP A 1 183 ? -25.382 -0.783 23.552 1.00 98.19 183 TRP A C 1
ATOM 1433 O O . TRP A 1 183 ? -24.803 -0.365 24.561 1.00 98.19 183 TRP A O 1
ATOM 1443 N N . LYS A 1 184 ? -24.839 -0.753 22.332 1.00 98.62 184 LYS A N 1
ATOM 1444 C CA . LYS A 1 184 ? -23.485 -0.280 22.031 1.00 98.62 184 LYS A CA 1
ATOM 1445 C C . LYS A 1 184 ? -23.496 0.636 20.813 1.00 98.62 184 LYS A C 1
ATOM 1447 O O . LYS A 1 184 ? -23.882 0.210 19.726 1.00 98.62 184 LYS A O 1
ATOM 1452 N N . LEU A 1 185 ? -23.003 1.856 20.988 1.00 98.56 185 LEU A N 1
ATOM 1453 C CA . LEU A 1 185 ? -22.724 2.793 19.904 1.00 98.56 185 LEU A CA 1
ATOM 1454 C C . LEU A 1 185 ? -21.272 2.639 19.450 1.00 98.56 185 LEU A C 1
ATOM 1456 O O . LEU A 1 185 ? -20.370 2.501 20.281 1.00 98.56 185 LEU A O 1
ATOM 1460 N N . THR A 1 186 ? -21.047 2.665 18.141 1.00 98.31 186 THR A N 1
ATOM 1461 C CA . THR A 1 186 ? -19.714 2.739 17.538 1.00 98.31 186 THR A CA 1
ATOM 1462 C C . THR A 1 186 ? -19.682 3.897 16.553 1.00 98.31 186 THR A C 1
ATOM 1464 O O . THR A 1 186 ? -20.564 4.005 15.705 1.00 98.31 186 THR A O 1
ATOM 1467 N N . SER A 1 187 ? -18.661 4.740 16.668 1.00 98.06 187 SER A N 1
ATOM 1468 C CA . SER A 1 187 ? -18.370 5.825 15.735 1.00 98.06 187 SER A CA 1
ATOM 1469 C C . SER A 1 187 ? -16.979 5.612 15.154 1.00 98.06 187 SER A C 1
ATOM 1471 O O . SER A 1 187 ? -16.039 5.333 15.898 1.00 98.06 187 SER A O 1
ATOM 1473 N N . GLN A 1 188 ? -16.841 5.734 13.841 1.00 97.06 188 GLN A N 1
ATOM 1474 C CA . GLN A 1 188 ? -15.596 5.516 13.113 1.00 97.06 188 GLN A CA 1
ATOM 1475 C C . GLN A 1 188 ? -15.315 6.705 12.207 1.00 97.06 188 GLN A C 1
ATOM 1477 O O . GLN A 1 188 ? -16.229 7.215 11.564 1.00 97.06 188 GLN A O 1
ATOM 1482 N N . LEU A 1 189 ? -14.058 7.122 12.145 1.00 98.12 189 LEU A N 1
ATOM 1483 C CA . LEU A 1 189 ? -13.557 8.114 11.208 1.00 98.12 189 LEU A CA 1
ATOM 1484 C C . LEU A 1 189 ? -12.339 7.532 10.499 1.00 98.12 189 LEU A C 1
ATOM 1486 O O . LEU A 1 189 ? -11.446 6.996 11.157 1.00 98.12 189 LEU A O 1
ATOM 1490 N N . THR A 1 190 ? -12.288 7.682 9.182 1.00 97.75 190 THR A N 1
ATOM 1491 C CA . THR A 1 190 ? -11.139 7.287 8.366 1.00 97.75 190 THR A CA 1
ATOM 1492 C C . THR A 1 190 ? -10.750 8.440 7.459 1.00 97.75 190 THR A C 1
ATOM 1494 O O . THR A 1 190 ? -11.594 9.017 6.773 1.00 97.75 190 THR A O 1
ATOM 1497 N N . TYR A 1 191 ? -9.465 8.767 7.454 1.00 98.00 191 TYR A N 1
ATOM 1498 C CA . TYR A 1 191 ? -8.856 9.721 6.540 1.00 98.00 191 TYR A CA 1
ATOM 1499 C C . TYR A 1 191 ? -7.749 9.024 5.763 1.00 98.00 191 TYR A C 1
ATOM 1501 O O . TYR A 1 191 ? -6.904 8.373 6.371 1.00 98.00 191 TYR A O 1
ATOM 1509 N N . VAL A 1 192 ? -7.758 9.172 4.444 1.00 97.62 192 VAL A N 1
ATOM 1510 C CA . VAL A 1 192 ? -6.705 8.687 3.549 1.00 97.62 192 VAL A CA 1
ATOM 1511 C C . VAL A 1 192 ? -6.179 9.880 2.766 1.00 97.62 192 VAL A C 1
ATOM 1513 O O . VAL A 1 192 ? -6.974 10.655 2.232 1.00 97.62 192 VAL A O 1
ATOM 1516 N N . ASN A 1 193 ? -4.861 10.023 2.717 1.00 96.94 193 ASN A N 1
ATOM 1517 C CA . ASN A 1 193 ? -4.159 10.949 1.843 1.00 96.94 193 ASN A CA 1
ATOM 1518 C C . ASN A 1 193 ? -3.007 10.211 1.174 1.00 96.94 193 ASN A C 1
ATOM 1520 O O . ASN A 1 193 ? -2.056 9.818 1.852 1.00 96.94 193 ASN A O 1
ATOM 1524 N N . GLU A 1 194 ? -3.099 10.033 -0.132 1.00 96.12 194 GLU A N 1
ATOM 1525 C CA . GLU A 1 194 ? -2.052 9.416 -0.926 1.00 96.12 194 GLU A CA 1
ATOM 1526 C C . GLU A 1 194 ? -1.640 10.332 -2.067 1.00 96.12 194 GLU A C 1
ATOM 1528 O O . GLU A 1 194 ? -2.490 10.848 -2.790 1.00 96.12 194 GLU A O 1
ATOM 1533 N N . TYR A 1 195 ? -0.331 10.475 -2.230 1.00 94.75 195 TYR A N 1
ATOM 1534 C CA . TYR A 1 195 ? 0.290 11.148 -3.355 1.00 94.75 195 TYR A CA 1
ATOM 1535 C C . TYR A 1 195 ? 1.143 10.149 -4.132 1.00 94.75 195 TYR A C 1
ATOM 1537 O O . TYR A 1 195 ? 1.890 9.365 -3.539 1.00 94.75 195 TYR A O 1
ATOM 1545 N N . THR A 1 196 ? 1.025 10.172 -5.454 1.00 94.12 196 THR A N 1
ATOM 1546 C CA . THR A 1 196 ? 1.814 9.351 -6.369 1.00 94.12 196 THR A CA 1
ATOM 1547 C C . THR A 1 196 ? 2.528 10.242 -7.367 1.00 94.12 196 THR A C 1
ATOM 1549 O O . THR A 1 196 ? 1.884 11.002 -8.083 1.00 94.12 196 THR A O 1
ATOM 1552 N N . LEU A 1 197 ? 3.847 10.083 -7.444 1.00 93.31 197 LEU A N 1
ATOM 1553 C CA . LEU A 1 197 ? 4.675 10.558 -8.544 1.00 93.31 197 LEU A CA 1
ATOM 1554 C C . LEU A 1 197 ? 5.024 9.344 -9.400 1.00 93.31 197 LEU A C 1
ATOM 1556 O O . LEU A 1 197 ? 5.880 8.536 -9.026 1.00 93.31 197 LEU A O 1
ATOM 1560 N N . GLY A 1 198 ? 4.286 9.172 -10.486 1.00 92.50 198 GLY A N 1
ATOM 1561 C CA . GLY A 1 198 ? 4.307 7.978 -11.308 1.00 92.50 198 GLY A CA 1
ATOM 1562 C C . GLY A 1 198 ? 5.121 8.135 -12.581 1.00 92.50 198 GLY A C 1
ATOM 1563 O O . GLY A 1 198 ? 5.227 9.210 -13.174 1.00 92.50 198 GLY A O 1
ATOM 1564 N N . SER A 1 199 ? 5.671 7.014 -13.013 1.00 93.62 199 SER A N 1
ATOM 1565 C CA . SER A 1 199 ? 6.248 6.822 -14.333 1.00 93.62 199 SER A CA 1
ATOM 1566 C C . SER A 1 199 ? 5.613 5.588 -14.951 1.00 93.62 199 SER A C 1
ATOM 1568 O O . SER A 1 199 ? 5.418 4.602 -14.239 1.00 93.62 199 SER A O 1
ATOM 1570 N N . ASP A 1 200 ? 5.328 5.625 -16.255 1.00 93.25 200 ASP A N 1
ATOM 1571 C CA . ASP A 1 200 ? 4.822 4.458 -16.981 1.00 93.25 200 ASP A CA 1
ATOM 1572 C C . ASP A 1 200 ? 5.590 4.208 -18.271 1.00 93.25 200 ASP A C 1
ATOM 1574 O O . ASP A 1 200 ? 5.959 5.157 -18.956 1.00 93.25 200 ASP A O 1
ATOM 1578 N N . ILE A 1 201 ? 5.735 2.951 -18.679 1.00 94.88 201 ILE A N 1
ATOM 1579 C CA . ILE A 1 201 ? 6.298 2.589 -19.983 1.00 94.88 201 ILE A CA 1
ATOM 1580 C C . ILE A 1 201 ? 5.318 1.762 -20.812 1.00 94.88 201 ILE A C 1
ATOM 1582 O O . ILE A 1 201 ? 4.820 0.725 -20.376 1.00 94.88 201 ILE A O 1
ATOM 1586 N N . TRP A 1 202 ? 5.077 2.199 -22.049 1.00 95.56 202 TRP A N 1
ATOM 1587 C CA . TRP A 1 202 ? 4.208 1.499 -22.996 1.00 95.56 202 TRP A CA 1
ATOM 1588 C C . TRP A 1 202 ? 4.772 1.572 -24.418 1.00 95.56 202 TRP A C 1
ATOM 1590 O O . TRP A 1 202 ? 5.386 2.578 -24.775 1.00 95.56 202 TRP A O 1
ATOM 1600 N N . PRO A 1 203 ? 4.555 0.558 -25.273 1.00 94.88 203 PRO A N 1
ATOM 1601 C CA . PRO A 1 203 ? 4.853 0.693 -26.694 1.00 94.88 203 PRO A CA 1
ATOM 1602 C C . PRO A 1 203 ? 3.876 1.684 -27.344 1.00 94.88 203 PRO A C 1
ATOM 1604 O O . PRO A 1 203 ? 2.662 1.481 -27.289 1.00 94.88 203 PRO A O 1
ATOM 1607 N N . SER A 1 204 ? 4.377 2.735 -27.992 1.00 94.88 204 SER A N 1
ATOM 1608 C CA . SER A 1 204 ? 3.539 3.627 -28.813 1.00 94.88 204 SER A CA 1
ATOM 1609 C C . SER A 1 204 ? 3.386 3.132 -30.243 1.00 94.88 204 SER A C 1
ATOM 1611 O O . SER A 1 204 ? 2.358 3.372 -30.877 1.00 94.88 204 SER A O 1
ATOM 1613 N N . GLN A 1 205 ? 4.394 2.426 -30.753 1.00 94.69 205 GLN A N 1
ATOM 1614 C CA . GLN A 1 205 ? 4.399 1.907 -32.110 1.00 94.69 205 GLN A CA 1
ATOM 1615 C C . GLN A 1 205 ? 5.205 0.612 -32.200 1.00 94.69 205 GLN A C 1
ATOM 1617 O O . GLN A 1 205 ? 6.298 0.513 -31.650 1.00 94.69 205 GLN A O 1
ATOM 1622 N N . PHE A 1 206 ? 4.690 -0.344 -32.972 1.00 94.88 206 PHE A N 1
ATOM 1623 C CA . PHE A 1 206 ? 5.462 -1.466 -33.503 1.00 94.88 206 PHE A CA 1
ATOM 1624 C C . PHE A 1 206 ? 5.855 -1.183 -34.952 1.00 94.88 206 PHE A C 1
ATOM 1626 O O . PHE A 1 206 ? 5.050 -0.678 -35.741 1.00 94.88 206 PHE A O 1
ATOM 1633 N N . LEU A 1 207 ? 7.092 -1.504 -35.305 1.00 94.75 207 LEU A N 1
ATOM 1634 C CA . LEU A 1 207 ? 7.606 -1.411 -36.664 1.00 94.75 207 LEU A CA 1
ATOM 1635 C C . LEU A 1 207 ? 7.395 -2.737 -37.417 1.00 94.75 207 LEU A C 1
ATOM 1637 O O . LEU A 1 207 ? 7.219 -3.780 -36.787 1.00 94.75 207 LEU A O 1
ATOM 1641 N N . PRO A 1 208 ? 7.428 -2.741 -38.768 1.00 92.31 208 PRO A N 1
ATOM 1642 C CA . PRO A 1 208 ? 7.181 -3.951 -39.561 1.00 92.31 208 PRO A CA 1
ATOM 1643 C C . PRO A 1 208 ? 8.120 -5.129 -39.269 1.00 92.31 208 PRO A C 1
ATOM 1645 O O . PRO A 1 208 ? 7.777 -6.268 -39.569 1.00 92.31 208 PRO A O 1
ATOM 1648 N N . ASN A 1 209 ? 9.302 -4.867 -38.705 1.00 91.00 209 ASN A N 1
ATOM 1649 C CA . ASN A 1 209 ? 10.264 -5.890 -38.297 1.00 91.00 209 ASN A CA 1
ATOM 1650 C C . ASN A 1 209 ? 9.986 -6.473 -36.894 1.00 91.00 209 ASN A C 1
ATOM 1652 O O . ASN A 1 209 ? 10.730 -7.345 -36.458 1.00 91.00 209 ASN A O 1
ATOM 1656 N N . GLY A 1 210 ? 8.942 -6.009 -36.199 1.00 91.75 210 GLY A N 1
ATOM 1657 C CA . GLY A 1 210 ? 8.555 -6.457 -34.858 1.00 91.75 210 GLY A CA 1
ATOM 1658 C C . GLY A 1 210 ? 9.173 -5.654 -33.710 1.00 91.75 210 GLY A C 1
ATOM 1659 O O . GLY A 1 210 ? 8.716 -5.797 -32.576 1.00 91.75 210 GLY A O 1
ATOM 1660 N N . ASP A 1 211 ? 10.146 -4.785 -33.992 1.00 95.06 211 ASP A N 1
ATOM 1661 C CA . ASP A 1 211 ? 10.719 -3.875 -32.998 1.00 95.06 211 ASP A CA 1
ATOM 1662 C C . ASP A 1 211 ? 9.712 -2.795 -32.595 1.00 95.06 211 ASP A C 1
ATOM 1664 O O . ASP A 1 211 ? 8.715 -2.561 -33.286 1.00 95.06 211 ASP A O 1
ATOM 1668 N N . MET A 1 212 ? 9.968 -2.111 -31.480 1.00 95.06 212 MET A N 1
ATOM 1669 C CA . MET A 1 212 ? 9.030 -1.120 -30.950 1.00 95.06 212 MET A CA 1
ATOM 1670 C C . MET A 1 212 ? 9.668 0.225 -30.629 1.00 95.06 212 MET A C 1
ATOM 1672 O O . MET A 1 212 ? 10.866 0.333 -30.378 1.00 95.06 212 MET A O 1
ATOM 1676 N N . ILE A 1 213 ? 8.825 1.251 -30.592 1.00 96.94 213 ILE A N 1
ATOM 1677 C CA . ILE A 1 213 ? 9.113 2.522 -29.939 1.00 96.94 213 ILE A CA 1
ATOM 1678 C C . ILE A 1 213 ? 8.473 2.470 -28.557 1.00 96.94 213 ILE A C 1
ATOM 1680 O O . ILE A 1 213 ? 7.248 2.365 -28.445 1.00 96.94 213 ILE A O 1
ATOM 1684 N N . ARG A 1 214 ? 9.295 2.518 -27.505 1.00 96.19 214 ARG A N 1
ATOM 1685 C CA . ARG A 1 214 ? 8.807 2.641 -26.130 1.00 96.19 214 ARG A CA 1
ATOM 1686 C C . ARG A 1 214 ? 8.569 4.114 -25.823 1.00 96.19 214 ARG A C 1
ATOM 1688 O O . ARG A 1 214 ? 9.407 4.958 -26.133 1.00 96.19 214 ARG A O 1
ATOM 1695 N N . THR A 1 215 ? 7.459 4.417 -25.170 1.00 96.00 215 THR A N 1
ATOM 1696 C CA . THR A 1 215 ? 7.133 5.754 -24.677 1.00 96.00 215 THR A CA 1
ATOM 1697 C C . THR A 1 215 ? 7.068 5.716 -23.165 1.00 96.00 215 THR A C 1
ATOM 1699 O O . THR A 1 215 ? 6.309 4.935 -22.587 1.00 96.00 215 THR A O 1
ATOM 1702 N N . LEU A 1 216 ? 7.866 6.578 -22.545 1.00 95.75 216 LEU A N 1
ATOM 1703 C CA . LEU A 1 216 ? 7.829 6.849 -21.121 1.00 95.75 216 LEU A CA 1
ATOM 1704 C C . LEU A 1 216 ? 6.809 7.958 -20.859 1.00 95.75 216 LEU A C 1
ATOM 1706 O O . LEU A 1 216 ? 6.854 9.006 -21.503 1.00 95.75 216 LEU A O 1
ATOM 1710 N N . TYR A 1 217 ? 5.925 7.738 -19.901 1.00 94.12 217 TYR A N 1
ATOM 1711 C CA . TYR A 1 217 ? 4.995 8.719 -19.368 1.00 94.12 217 TYR A CA 1
ATOM 1712 C C . TYR A 1 217 ? 5.413 9.091 -17.955 1.00 94.12 217 TYR A C 1
ATOM 1714 O O . TYR A 1 217 ? 5.971 8.274 -17.224 1.00 94.12 217 TYR A O 1
ATOM 1722 N N . PHE A 1 218 ? 5.114 10.321 -17.573 1.00 92.94 218 PHE A N 1
ATOM 1723 C CA . PHE A 1 218 ? 5.298 10.827 -16.225 1.00 92.94 218 PHE A CA 1
ATOM 1724 C C . PHE A 1 218 ? 4.033 11.550 -15.805 1.00 92.94 218 PHE A C 1
ATOM 1726 O O . PHE A 1 218 ? 3.485 12.334 -16.584 1.00 92.94 218 PHE A O 1
ATOM 1733 N N . TRP A 1 219 ? 3.550 11.246 -14.610 1.00 92.12 219 TRP A N 1
ATOM 1734 C CA . TRP A 1 219 ? 2.256 11.709 -14.135 1.00 92.12 219 TRP A CA 1
ATOM 1735 C C . TRP A 1 219 ? 2.250 11.854 -12.622 1.00 92.12 219 TRP A C 1
ATOM 1737 O O . TRP A 1 219 ? 3.053 11.259 -11.904 1.00 92.12 219 TRP A O 1
ATOM 1747 N N . GLU A 1 220 ? 1.291 12.631 -12.146 1.00 92.25 220 GLU A N 1
ATOM 1748 C CA . GLU A 1 220 ? 1.036 12.813 -10.728 1.00 92.25 220 GLU A CA 1
ATOM 1749 C C . GLU A 1 220 ? -0.404 12.424 -10.413 1.00 92.25 220 GLU A C 1
ATOM 1751 O O . GLU A 1 220 ? -1.309 12.576 -11.239 1.00 92.25 220 GLU A O 1
ATOM 1756 N N . ALA A 1 221 ? -0.631 11.904 -9.210 1.00 92.88 221 ALA A N 1
ATOM 1757 C CA . ALA A 1 221 ? -1.979 11.724 -8.703 1.00 92.88 221 ALA A CA 1
ATOM 1758 C C . ALA A 1 221 ? -2.073 11.964 -7.200 1.00 92.88 221 ALA A C 1
ATOM 1760 O O . ALA A 1 221 ? -1.201 11.568 -6.431 1.00 92.88 221 ALA A O 1
ATOM 1761 N N . SER A 1 222 ? -3.196 12.541 -6.783 1.00 93.62 222 SER A N 1
ATOM 1762 C CA . SER A 1 222 ? -3.569 12.743 -5.388 1.00 93.62 222 SER A CA 1
ATOM 1763 C C . SER A 1 222 ? -4.914 12.077 -5.098 1.00 93.62 222 SER A C 1
ATOM 1765 O O . SER A 1 222 ? -5.895 12.244 -5.830 1.00 93.62 222 SER A O 1
ATOM 1767 N N . ASN A 1 223 ? -4.970 11.319 -4.006 1.00 94.81 223 ASN A N 1
ATOM 1768 C CA . ASN A 1 223 ? -6.159 10.657 -3.487 1.00 94.81 223 ASN A CA 1
ATOM 1769 C C . ASN A 1 223 ? -6.422 11.123 -2.057 1.00 94.81 223 ASN A C 1
ATOM 1771 O O . ASN A 1 223 ? -5.747 10.700 -1.119 1.00 94.81 223 ASN A O 1
ATOM 1775 N N . VAL A 1 224 ? -7.474 11.919 -1.870 1.00 95.81 224 VAL A N 1
ATOM 1776 C CA . VAL A 1 224 ? -7.932 12.343 -0.545 1.00 95.81 224 VAL A CA 1
ATOM 1777 C C . VAL A 1 224 ? -9.305 11.753 -0.269 1.00 95.81 224 VAL A C 1
ATOM 1779 O O . VAL A 1 224 ? -10.271 12.031 -0.984 1.00 95.81 224 VAL A O 1
ATOM 1782 N N . MET A 1 225 ? -9.424 10.969 0.801 1.00 95.81 225 MET A N 1
ATOM 1783 C CA . MET A 1 225 ? -10.693 10.370 1.211 1.00 95.81 225 MET A CA 1
ATOM 1784 C C . MET A 1 225 ? -10.996 10.636 2.678 1.00 95.81 225 MET A C 1
ATOM 1786 O O . MET A 1 225 ? -10.116 10.590 3.535 1.00 95.81 225 MET A O 1
ATOM 1790 N N . LYS A 1 226 ? -12.266 10.912 2.971 1.00 97.19 226 LYS A N 1
ATOM 1791 C CA . LYS A 1 226 ? -12.771 11.199 4.316 1.00 97.19 226 LYS A CA 1
ATOM 1792 C C . LYS A 1 226 ? -14.046 10.403 4.527 1.00 97.19 226 LYS A C 1
ATOM 1794 O O . LYS A 1 226 ? -14.998 10.594 3.779 1.00 97.19 226 LYS A O 1
ATOM 1799 N N . PHE A 1 227 ? -14.086 9.561 5.552 1.00 95.94 227 PHE A N 1
ATOM 1800 C CA . PHE A 1 227 ? -15.261 8.771 5.910 1.00 95.94 227 PHE A CA 1
ATOM 1801 C C . PHE A 1 227 ? -15.610 8.941 7.377 1.00 95.94 227 PHE A C 1
ATOM 1803 O O . PHE A 1 227 ? -14.727 9.004 8.233 1.00 95.94 227 PHE A O 1
ATOM 1810 N N . GLY A 1 228 ? -16.908 8.966 7.654 1.00 96.06 228 GLY A N 1
ATOM 1811 C CA . GLY A 1 228 ? -17.475 8.877 8.985 1.00 96.06 228 GLY A CA 1
ATOM 1812 C C . GLY A 1 228 ? -18.623 7.878 9.001 1.00 96.06 228 GLY A C 1
ATOM 1813 O O . GLY A 1 228 ? -19.520 7.953 8.167 1.00 96.06 228 GLY A O 1
ATOM 1814 N N . GLN A 1 229 ? -18.594 6.955 9.954 1.00 95.38 229 GLN A N 1
ATOM 1815 C CA . GLN A 1 229 ? -19.649 5.969 10.171 1.00 95.38 229 GLN A CA 1
ATOM 1816 C C . GLN A 1 229 ? -20.089 6.026 11.626 1.00 95.38 229 GLN A C 1
ATOM 1818 O O . GLN A 1 229 ? -19.252 6.065 12.529 1.00 95.38 229 GLN A O 1
ATOM 1823 N N . VAL A 1 230 ? -21.392 6.008 11.880 1.00 97.00 230 VAL A N 1
ATOM 1824 C CA . VAL A 1 230 ? -21.943 5.898 13.234 1.00 97.00 230 VAL A CA 1
ATOM 1825 C C . VAL A 1 230 ? -23.049 4.866 13.218 1.00 97.00 230 VAL A C 1
ATOM 1827 O O . VAL A 1 230 ? -24.017 5.011 12.479 1.00 97.00 230 VAL A O 1
ATOM 1830 N N . PHE A 1 231 ? -22.935 3.839 14.054 1.00 96.19 231 PHE A N 1
ATOM 1831 C CA . PHE A 1 231 ? -23.938 2.785 14.132 1.00 96.19 231 PHE A CA 1
ATOM 1832 C C . PHE A 1 231 ? -24.183 2.299 15.560 1.00 96.19 231 PHE A C 1
ATOM 1834 O O . PHE A 1 231 ? -23.289 2.231 16.409 1.00 96.19 231 PHE A O 1
ATOM 1841 N N . LEU A 1 232 ? -25.438 1.946 15.818 1.00 97.81 232 LEU A N 1
ATOM 1842 C CA . LEU A 1 232 ? -25.954 1.451 17.082 1.00 97.81 232 LEU A CA 1
ATOM 1843 C C . LEU A 1 232 ? -26.313 -0.027 16.933 1.00 97.81 232 LEU A C 1
ATOM 1845 O O . LEU A 1 232 ? -27.133 -0.398 16.095 1.00 97.81 232 LEU A O 1
ATOM 1849 N N . ASN A 1 233 ? -25.718 -0.856 17.786 1.00 97.88 233 ASN A N 1
ATOM 1850 C CA . ASN A 1 233 ? -26.105 -2.249 17.966 1.00 97.88 233 ASN A CA 1
ATOM 1851 C C . ASN A 1 233 ? -27.028 -2.354 19.180 1.00 97.88 233 ASN A C 1
ATOM 1853 O O . ASN A 1 233 ? -26.681 -1.857 20.257 1.00 97.88 233 ASN A O 1
ATOM 1857 N N . GLY A 1 234 ? -28.170 -3.016 19.006 1.00 97.75 234 GLY A N 1
ATOM 1858 C CA . GLY A 1 234 ? -29.175 -3.212 20.045 1.00 97.75 234 GLY A CA 1
ATOM 1859 C C . GLY A 1 234 ? -29.615 -4.665 20.169 1.00 97.75 234 GLY A C 1
ATOM 1860 O O . GLY A 1 234 ? -29.749 -5.377 19.174 1.00 97.75 234 GLY A O 1
ATOM 1861 N N . TYR A 1 235 ? -29.876 -5.093 21.400 1.00 98.12 235 TYR A N 1
ATOM 1862 C CA . TYR A 1 235 ? -30.464 -6.388 21.721 1.00 98.12 235 TYR A CA 1
ATOM 1863 C C . TYR A 1 235 ? -31.677 -6.217 22.637 1.00 98.12 235 TYR A C 1
ATOM 1865 O O . TYR A 1 235 ? -31.596 -5.546 23.666 1.00 98.12 235 TYR A O 1
ATOM 1873 N N . PHE A 1 236 ? -32.800 -6.844 22.299 1.00 96.88 236 PHE A N 1
ATOM 1874 C CA . PHE A 1 236 ? -33.979 -6.881 23.169 1.00 96.88 236 PHE A CA 1
ATOM 1875 C C . PHE A 1 236 ? -34.807 -8.147 22.932 1.00 96.88 236 PHE A C 1
ATOM 1877 O O . PHE A 1 236 ? -34.643 -8.831 21.925 1.00 96.88 236 PHE A O 1
ATOM 1884 N N . LYS A 1 237 ? -35.696 -8.482 23.872 1.00 97.81 237 LYS A N 1
ATOM 1885 C CA . LYS A 1 237 ? -36.606 -9.629 23.761 1.00 97.81 237 LYS A CA 1
ATOM 1886 C C . LYS A 1 237 ? -38.059 -9.174 23.765 1.00 97.81 237 LYS A C 1
ATOM 1888 O O . LYS A 1 237 ? -38.424 -8.294 24.538 1.00 97.81 237 LYS A O 1
ATOM 1893 N N . THR A 1 238 ? -38.889 -9.827 22.961 1.00 97.56 238 THR A N 1
ATOM 1894 C CA . THR A 1 238 ? -40.353 -9.722 23.021 1.00 97.56 238 THR A CA 1
ATOM 1895 C C . THR A 1 238 ? -40.921 -11.117 23.275 1.00 97.56 238 THR A C 1
ATOM 1897 O O . THR A 1 238 ? -41.051 -11.925 22.352 1.00 97.56 238 THR A O 1
ATOM 1900 N N . GLY A 1 239 ? -41.194 -11.436 24.543 1.00 96.31 239 GLY A N 1
ATOM 1901 C CA . GLY A 1 239 ? -41.565 -12.792 24.958 1.00 96.31 239 GLY A CA 1
ATOM 1902 C C . GLY A 1 239 ? -40.447 -13.797 24.660 1.00 96.31 239 GLY A C 1
ATOM 1903 O O . GLY A 1 239 ? -39.318 -13.632 25.120 1.00 96.31 239 GLY A O 1
ATOM 1904 N N . ALA A 1 240 ? -40.757 -14.824 23.866 1.00 97.50 240 ALA A N 1
ATOM 1905 C CA . ALA A 1 240 ? -39.797 -15.852 23.458 1.00 97.50 240 ALA A CA 1
ATOM 1906 C C . ALA A 1 240 ? -38.841 -15.406 22.329 1.00 97.50 240 ALA A C 1
ATOM 1908 O O . ALA A 1 240 ? -37.830 -16.064 22.088 1.00 97.50 240 ALA A O 1
ATOM 1909 N N . VAL A 1 241 ? -39.131 -14.297 21.637 1.00 98.00 241 VAL A N 1
ATOM 1910 C CA . VAL A 1 241 ? -38.350 -13.843 20.474 1.00 98.00 241 VAL A CA 1
ATOM 1911 C C . VAL A 1 241 ? -37.220 -12.916 20.915 1.00 98.00 241 VAL A C 1
ATOM 1913 O O . VAL A 1 241 ? -37.443 -11.971 21.671 1.00 98.00 241 VAL A O 1
ATOM 1916 N N . SER A 1 242 ? -36.005 -13.174 20.425 1.00 97.88 242 SER A N 1
ATOM 1917 C CA . SER A 1 242 ? -34.835 -12.310 20.619 1.00 97.88 242 SER A CA 1
ATOM 1918 C C . SER A 1 242 ? -34.543 -11.504 19.357 1.00 97.88 242 SER A C 1
ATOM 1920 O O . SER A 1 242 ? -34.404 -12.078 18.281 1.00 97.88 242 SER A O 1
ATOM 1922 N N . HIS A 1 243 ? -34.380 -10.194 19.507 1.00 97.69 243 HIS A N 1
ATOM 1923 C CA . HIS A 1 243 ? -34.091 -9.251 18.429 1.00 97.69 243 HIS A CA 1
ATOM 1924 C C . HIS A 1 243 ? -32.654 -8.753 18.533 1.00 97.69 243 HIS A C 1
ATOM 1926 O O . HIS A 1 243 ? -32.202 -8.372 19.615 1.00 97.69 243 HIS A O 1
ATOM 1932 N N . LYS A 1 244 ? -31.945 -8.733 17.402 1.00 97.44 244 LYS A N 1
ATOM 1933 C CA . LYS A 1 244 ? -30.668 -8.034 17.229 1.00 97.44 244 LYS A CA 1
ATOM 1934 C C . LYS A 1 244 ? -30.865 -7.003 16.134 1.00 97.44 244 LYS A C 1
ATOM 1936 O O . LYS A 1 244 ? -31.213 -7.373 15.017 1.00 97.44 244 LYS A O 1
ATOM 1941 N N . ILE A 1 245 ? -30.662 -5.737 16.464 1.00 95.94 245 ILE A N 1
ATOM 1942 C CA . ILE A 1 245 ? -30.812 -4.643 15.512 1.00 95.94 245 ILE A CA 1
ATOM 1943 C C . ILE A 1 245 ? -29.475 -3.942 15.304 1.00 95.94 245 ILE A C 1
ATOM 1945 O O . ILE A 1 245 ? -28.697 -3.768 16.246 1.00 95.94 245 ILE A O 1
ATOM 1949 N N . LEU A 1 246 ? -29.244 -3.528 14.065 1.00 94.81 246 LEU A N 1
ATOM 1950 C CA . LEU A 1 246 ? -28.159 -2.651 13.661 1.00 94.81 246 LEU A CA 1
ATOM 1951 C C . LEU A 1 246 ? -28.787 -1.505 12.873 1.00 94.81 246 LEU A C 1
ATOM 1953 O O . LEU A 1 246 ? -29.529 -1.740 11.924 1.00 94.81 246 LEU A O 1
ATOM 1957 N N . THR A 1 247 ? -28.497 -0.276 13.279 1.00 94.69 247 THR A N 1
ATOM 1958 C CA . THR A 1 247 ? -28.897 0.928 12.547 1.00 94.69 247 THR A CA 1
ATOM 1959 C C . THR A 1 247 ? -27.723 1.885 12.512 1.00 94.69 247 THR A C 1
ATOM 1961 O O . THR A 1 247 ? -27.010 2.008 13.508 1.00 94.69 247 THR A O 1
ATOM 1964 N N . GLY A 1 248 ? -27.505 2.566 11.394 1.00 93.81 248 GLY A N 1
ATOM 1965 C CA . GLY A 1 248 ?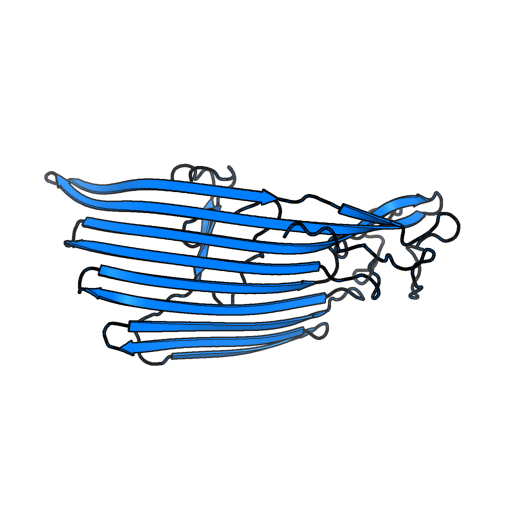 -26.356 3.446 11.253 1.00 93.81 248 GLY A CA 1
ATOM 1966 C C . GLY A 1 248 ? -26.455 4.406 10.084 1.00 93.81 248 GLY A C 1
ATOM 1967 O O . GLY A 1 248 ? -27.371 4.323 9.268 1.00 93.81 248 GLY A O 1
ATOM 1968 N N . LEU A 1 249 ? -25.501 5.328 10.056 1.00 93.38 249 LEU A N 1
ATOM 1969 C CA . LEU A 1 249 ? -25.307 6.320 9.016 1.00 93.38 249 LEU A CA 1
ATOM 1970 C C . LEU A 1 249 ? -23.834 6.333 8.619 1.00 93.38 249 LEU A C 1
ATOM 1972 O O . LEU A 1 249 ? -22.963 6.518 9.474 1.00 93.38 249 LEU A O 1
ATOM 1976 N N . ASP A 1 250 ? -23.603 6.227 7.316 1.00 91.75 250 ASP A N 1
ATOM 1977 C CA . ASP A 1 250 ? -22.286 6.270 6.699 1.00 91.75 250 ASP A CA 1
ATOM 1978 C C . ASP A 1 250 ? -22.228 7.456 5.739 1.00 91.75 250 ASP A C 1
ATOM 1980 O O . ASP A 1 250 ? -23.079 7.607 4.862 1.00 91.75 250 ASP A O 1
ATOM 1984 N N . LEU A 1 251 ? -21.218 8.303 5.904 1.00 93.19 251 LEU A N 1
ATOM 1985 C CA . LEU A 1 251 ? -20.969 9.470 5.069 1.00 93.19 251 LEU A CA 1
ATOM 1986 C C . LEU A 1 251 ? -19.506 9.476 4.647 1.00 93.19 251 LEU A C 1
ATOM 1988 O O . LEU A 1 251 ? -18.617 9.116 5.418 1.00 93.19 251 LEU A O 1
ATOM 1992 N N . GLY A 1 252 ? -19.230 9.945 3.438 1.00 93.12 252 GLY A N 1
ATOM 1993 C CA . GLY A 1 252 ? -17.855 10.183 3.043 1.00 93.12 252 GLY A CA 1
ATOM 1994 C C . GLY A 1 252 ? -17.705 10.911 1.727 1.00 93.12 252 GLY A C 1
ATOM 1995 O O . GLY A 1 252 ? -18.654 11.051 0.958 1.00 93.12 252 GLY A O 1
ATOM 1996 N N . SER A 1 253 ? -16.486 11.370 1.483 1.00 94.44 253 SER A N 1
ATOM 1997 C CA . SER A 1 253 ? -16.061 11.966 0.228 1.00 94.44 253 SER A CA 1
ATOM 1998 C C . SER A 1 253 ? -14.775 11.307 -0.253 1.00 94.44 253 SER A C 1
ATOM 2000 O O . SER A 1 253 ? -13.895 10.956 0.536 1.00 94.44 253 SER A O 1
ATOM 2002 N N . LYS A 1 254 ? -14.680 11.142 -1.571 1.00 93.12 254 LYS A N 1
ATOM 2003 C CA . LYS A 1 254 ? -13.478 10.708 -2.279 1.00 93.12 254 LYS A CA 1
ATOM 2004 C C . LYS A 1 254 ? -13.147 11.792 -3.295 1.00 93.12 254 LYS A C 1
ATOM 2006 O O . LYS A 1 254 ? -14.013 12.160 -4.086 1.00 93.12 254 LYS A O 1
ATOM 2011 N N . LYS A 1 255 ? -11.928 12.317 -3.253 1.00 93.75 255 LYS A N 1
ATOM 2012 C CA . LYS A 1 255 ? -11.404 13.257 -4.240 1.00 93.75 255 LYS A CA 1
ATOM 2013 C C . LYS A 1 255 ? -10.143 12.648 -4.832 1.00 93.75 255 LYS A C 1
ATOM 2015 O O . LYS A 1 255 ? -9.143 12.517 -4.135 1.00 93.75 255 LYS A O 1
ATOM 2020 N N . TYR A 1 256 ? -10.232 12.274 -6.099 1.00 93.06 256 TYR A N 1
ATOM 2021 C CA . TYR A 1 256 ? -9.099 11.841 -6.901 1.00 93.06 256 TYR A CA 1
ATOM 2022 C C . TYR A 1 256 ? -8.761 12.949 -7.893 1.00 93.06 256 TYR A C 1
ATOM 2024 O O . TYR A 1 256 ? -9.659 13.485 -8.546 1.00 93.06 256 TYR A O 1
ATOM 2032 N N . MET A 1 257 ? -7.487 13.305 -7.972 1.00 91.75 257 MET A N 1
ATOM 2033 C CA . MET A 1 257 ? -6.948 14.229 -8.958 1.00 91.75 257 MET A CA 1
ATOM 2034 C C . MET A 1 257 ? -5.779 13.540 -9.641 1.00 91.75 257 MET A C 1
ATOM 2036 O O . MET A 1 257 ? -4.853 13.111 -8.969 1.00 91.75 257 MET A O 1
ATOM 2040 N N . ALA A 1 258 ? -5.842 13.445 -10.958 1.00 89.19 258 ALA A N 1
ATOM 2041 C CA . ALA A 1 258 ? -4.716 13.115 -11.813 1.00 89.19 258 ALA A CA 1
ATOM 2042 C C . ALA A 1 258 ? -4.809 14.098 -12.969 1.00 89.19 258 ALA A C 1
ATOM 2044 O O . ALA A 1 258 ? -5.555 13.889 -13.927 1.00 89.19 258 ALA A O 1
ATOM 2045 N N . ASP A 1 259 ? -4.185 15.247 -12.770 1.00 70.75 259 ASP A N 1
ATOM 2046 C CA . ASP A 1 259 ? -4.055 16.276 -13.786 1.00 70.75 259 ASP A CA 1
ATOM 2047 C C . ASP A 1 259 ? -2.572 16.358 -14.110 1.00 70.75 259 ASP A C 1
ATOM 2049 O O . ASP A 1 259 ? -1.748 16.149 -13.223 1.00 70.75 259 ASP A O 1
ATOM 2053 N N . TRP A 1 260 ? -2.271 16.639 -15.373 1.00 76.50 260 TRP A N 1
ATOM 2054 C CA . TRP A 1 260 ? -0.924 16.709 -15.927 1.00 76.50 260 TRP A CA 1
ATOM 2055 C C . TRP A 1 260 ? -0.211 15.357 -16.158 1.00 76.50 260 TRP A C 1
ATOM 2057 O O . TRP A 1 260 ? 0.057 14.560 -15.261 1.00 76.50 260 TRP A O 1
ATOM 2067 N N . ASN A 1 261 ? 0.116 15.106 -17.429 1.00 86.56 261 ASN A N 1
ATOM 2068 C CA . ASN A 1 261 ? 1.050 14.063 -17.835 1.00 86.56 261 ASN A CA 1
ATOM 2069 C C . ASN A 1 261 ? 1.995 14.607 -18.905 1.00 86.56 261 ASN A C 1
ATOM 2071 O O . ASN A 1 261 ? 1.603 15.407 -19.758 1.00 86.56 261 ASN A O 1
ATOM 2075 N N . GLN A 1 262 ? 3.236 14.145 -18.862 1.00 92.06 262 GLN A N 1
ATOM 2076 C CA . GLN A 1 262 ? 4.212 14.333 -19.925 1.00 92.06 262 GLN A CA 1
ATOM 2077 C C . GLN A 1 262 ? 4.577 12.979 -20.516 1.00 92.06 262 GLN A C 1
ATOM 2079 O O . GLN A 1 262 ? 4.450 11.946 -19.860 1.00 92.06 262 GLN A O 1
ATOM 2084 N N . LYS A 1 263 ? 5.049 12.983 -21.763 1.00 94.44 263 LYS A N 1
ATOM 2085 C CA . LYS A 1 263 ? 5.531 11.772 -22.422 1.00 94.44 263 LYS A CA 1
ATOM 2086 C C . LYS A 1 263 ? 6.770 12.035 -23.258 1.00 94.44 263 LYS A C 1
ATOM 2088 O O . LYS A 1 263 ? 6.942 13.133 -23.785 1.00 94.44 263 LYS A O 1
ATOM 2093 N N . HIS A 1 264 ? 7.593 11.010 -23.405 1.00 95.50 264 HIS A N 1
ATOM 2094 C CA . HIS A 1 264 ? 8.810 11.029 -24.206 1.00 95.50 264 HIS A CA 1
ATOM 2095 C C . HIS A 1 264 ? 9.038 9.651 -24.813 1.00 95.50 264 HIS A C 1
ATOM 2097 O O . HIS A 1 264 ? 9.027 8.645 -24.102 1.00 95.50 264 HIS A O 1
ATOM 2103 N N . ASP A 1 265 ? 9.259 9.601 -26.121 1.00 97.00 265 ASP A N 1
ATOM 2104 C CA . ASP A 1 265 ? 9.654 8.362 -26.781 1.00 97.00 265 ASP A CA 1
ATOM 2105 C C . ASP A 1 265 ? 11.119 8.075 -26.452 1.00 97.00 265 ASP A C 1
ATOM 2107 O O . ASP A 1 265 ? 11.990 8.902 -26.712 1.00 97.00 265 ASP A O 1
ATOM 2111 N N . LEU A 1 266 ? 11.390 6.906 -25.880 1.00 96.56 266 LEU A N 1
ATOM 2112 C CA . LEU A 1 266 ? 12.731 6.432 -25.536 1.00 96.56 266 LEU A CA 1
ATOM 2113 C C . LEU A 1 266 ? 13.519 6.016 -26.784 1.00 96.56 266 LEU A C 1
ATOM 2115 O O . LEU A 1 266 ? 14.747 6.115 -26.824 1.00 96.56 266 LEU A O 1
ATOM 2119 N N . ASP A 1 267 ? 12.817 5.588 -27.828 1.00 97.00 267 ASP A N 1
ATOM 2120 C CA . ASP A 1 267 ? 13.416 5.069 -29.049 1.00 97.00 267 ASP A CA 1
ATOM 2121 C C . ASP A 1 267 ? 12.930 5.858 -30.273 1.00 97.00 267 ASP A C 1
ATOM 2123 O O . ASP A 1 267 ? 11.868 6.474 -30.268 1.00 97.00 267 ASP A O 1
ATOM 2127 N N . THR A 1 268 ? 13.711 5.853 -31.350 1.00 96.25 268 THR A N 1
ATOM 2128 C CA . THR A 1 268 ? 13.333 6.499 -32.619 1.00 96.25 268 THR A CA 1
ATOM 2129 C C . THR A 1 268 ? 12.976 5.455 -33.667 1.00 96.25 268 THR A C 1
ATOM 2131 O O . THR A 1 268 ? 13.490 4.341 -33.636 1.00 96.25 268 THR A O 1
ATOM 2134 N N . ALA A 1 269 ? 12.190 5.822 -34.682 1.00 94.75 269 ALA A N 1
ATOM 2135 C CA . ALA A 1 269 ? 11.891 4.916 -35.796 1.00 94.75 269 ALA A CA 1
ATOM 2136 C C . ALA A 1 269 ? 13.152 4.427 -36.546 1.00 94.75 269 ALA A C 1
ATOM 2138 O O . ALA A 1 269 ? 13.152 3.336 -37.107 1.00 94.75 269 ALA A O 1
ATOM 2139 N N . ALA A 1 270 ? 14.234 5.218 -36.550 1.00 95.69 270 ALA A N 1
ATOM 2140 C CA . ALA A 1 270 ? 15.507 4.842 -37.169 1.00 95.69 270 ALA A CA 1
ATOM 2141 C C . ALA A 1 270 ? 16.353 3.894 -36.299 1.00 95.69 270 ALA A C 1
ATOM 2143 O O . ALA A 1 270 ? 17.230 3.203 -36.817 1.00 95.69 270 ALA A O 1
ATOM 2144 N N . LYS A 1 271 ? 16.129 3.892 -34.981 1.00 96.06 271 LYS A N 1
ATOM 2145 C CA . LYS A 1 271 ? 16.829 3.062 -33.994 1.00 96.06 271 LYS A CA 1
ATOM 2146 C C . LYS A 1 271 ? 15.820 2.589 -32.935 1.00 96.06 271 LYS A C 1
ATOM 2148 O O . LYS A 1 271 ? 15.848 3.108 -31.817 1.00 96.06 271 LYS A O 1
ATOM 2153 N N . PRO A 1 272 ? 14.892 1.687 -33.289 1.00 96.25 272 PRO A N 1
ATOM 2154 C CA . PRO A 1 272 ? 13.860 1.218 -32.369 1.00 96.25 272 PRO A CA 1
ATOM 2155 C C . PRO A 1 272 ? 14.456 0.330 -31.269 1.00 96.25 272 PRO A C 1
ATOM 2157 O O . PRO A 1 272 ? 15.593 -0.139 -31.378 1.00 96.25 272 PRO A O 1
ATOM 2160 N N . PHE A 1 273 ? 13.668 0.054 -30.232 1.00 95.56 273 PHE A N 1
ATOM 2161 C CA . PHE A 1 273 ? 14.001 -0.970 -29.253 1.00 95.56 273 PHE A CA 1
ATOM 2162 C C . PHE A 1 273 ? 13.885 -2.354 -29.890 1.00 95.56 273 PHE A C 1
ATOM 2164 O O . PHE A 1 273 ? 12.798 -2.786 -30.289 1.00 95.56 273 PHE A O 1
ATOM 2171 N N . ASN A 1 274 ? 15.020 -3.048 -29.966 1.00 93.81 274 ASN A N 1
ATOM 2172 C CA . ASN A 1 274 ? 15.086 -4.406 -30.482 1.00 93.81 274 ASN A CA 1
ATOM 2173 C C . ASN A 1 274 ? 14.573 -5.397 -29.432 1.00 93.81 274 ASN A C 1
ATOM 2175 O O . ASN A 1 274 ? 15.256 -5.689 -28.449 1.00 93.81 274 ASN A O 1
ATOM 2179 N N . ILE A 1 275 ? 13.397 -5.968 -29.691 1.00 91.88 275 ILE A N 1
ATOM 2180 C CA . ILE A 1 275 ? 12.698 -6.889 -28.779 1.00 91.88 275 ILE A CA 1
ATOM 2181 C C . ILE A 1 275 ? 13.381 -8.257 -28.628 1.00 91.88 275 ILE A C 1
ATOM 2183 O O . ILE A 1 275 ? 12.943 -9.092 -27.840 1.00 91.88 275 ILE A O 1
ATOM 2187 N N . ASN A 1 276 ? 14.407 -8.527 -29.430 1.00 90.31 276 ASN A N 1
ATOM 2188 C CA . ASN A 1 276 ? 15.210 -9.745 -29.410 1.00 90.31 276 ASN A CA 1
ATOM 2189 C C . ASN A 1 276 ? 16.643 -9.487 -28.929 1.00 90.31 276 ASN A C 1
ATOM 2191 O O . ASN A 1 276 ? 17.465 -10.404 -28.933 1.00 90.31 276 ASN A O 1
ATOM 2195 N N . SER A 1 277 ? 16.962 -8.254 -28.520 1.00 87.50 277 SER A N 1
ATOM 2196 C CA . SER A 1 277 ? 18.282 -7.942 -27.985 1.00 87.50 277 SER A CA 1
ATOM 2197 C C . SER A 1 277 ? 18.504 -8.662 -26.659 1.00 87.50 277 SER A C 1
ATOM 2199 O O . SER A 1 277 ? 17.734 -8.508 -25.716 1.00 87.50 277 SER A O 1
ATOM 2201 N N . THR A 1 278 ? 19.601 -9.410 -26.566 1.00 82.75 278 THR A N 1
ATOM 2202 C CA . THR A 1 278 ? 20.073 -10.019 -25.312 1.00 82.75 278 THR A CA 1
ATOM 2203 C C . THR A 1 278 ? 21.089 -9.137 -24.588 1.00 82.75 278 THR A C 1
ATOM 2205 O O . THR A 1 278 ? 21.624 -9.521 -23.552 1.00 82.75 278 THR A O 1
ATOM 2208 N N . THR A 1 279 ? 21.418 -7.977 -25.160 1.00 85.06 279 THR A N 1
ATOM 2209 C CA . THR A 1 279 ? 22.365 -7.016 -24.595 1.00 85.06 279 THR A CA 1
ATOM 2210 C C . THR A 1 279 ? 21.666 -5.697 -24.332 1.00 85.06 279 THR A C 1
ATOM 2212 O O . THR A 1 279 ? 21.001 -5.154 -25.218 1.00 85.06 279 THR A O 1
ATOM 2215 N N . TYR A 1 280 ? 21.868 -5.155 -23.135 1.00 88.62 280 TYR A N 1
ATOM 2216 C CA . TYR A 1 280 ? 21.394 -3.823 -22.796 1.00 88.62 280 TYR A CA 1
ATOM 2217 C C . TYR A 1 280 ? 21.975 -2.773 -23.753 1.00 88.62 280 TYR A C 1
ATOM 2219 O O . TYR A 1 280 ? 23.164 -2.785 -24.079 1.00 88.62 280 TYR A O 1
ATOM 2227 N N . SER A 1 281 ? 21.123 -1.858 -24.202 1.00 88.88 281 SER A N 1
ATOM 2228 C CA . SER A 1 281 ? 21.501 -0.665 -24.951 1.00 88.88 281 SER A CA 1
ATOM 2229 C C . SER A 1 281 ? 20.650 0.493 -24.445 1.00 88.88 281 SER A C 1
ATOM 2231 O O . SER A 1 281 ? 19.436 0.317 -24.337 1.00 88.88 281 SER A O 1
ATOM 2233 N N . PRO A 1 282 ? 21.254 1.655 -24.135 1.00 91.94 282 PRO A N 1
ATOM 2234 C CA . PRO A 1 282 ? 20.490 2.795 -23.655 1.00 91.94 282 PRO A CA 1
ATOM 2235 C C . PRO A 1 282 ? 19.496 3.281 -24.724 1.00 91.94 282 PRO A C 1
ATOM 2237 O O . PRO A 1 282 ? 19.730 3.059 -25.921 1.00 91.94 282 PRO A O 1
ATOM 2240 N N . PRO A 1 283 ? 18.429 3.994 -24.319 1.00 94.75 283 PRO A N 1
ATOM 2241 C CA . PRO A 1 283 ? 17.407 4.507 -25.222 1.00 94.75 283 PRO A CA 1
ATOM 2242 C C . PRO A 1 283 ? 18.012 5.348 -26.345 1.00 94.75 283 PRO A C 1
ATOM 2244 O O . PRO A 1 283 ? 18.820 6.251 -26.100 1.00 94.75 283 PRO A O 1
ATOM 2247 N N . SER A 1 284 ? 17.631 5.072 -27.594 1.00 95.94 284 SER A N 1
ATOM 2248 C CA . SER A 1 284 ? 18.243 5.736 -28.752 1.00 95.94 284 SER A CA 1
ATOM 2249 C C . SER A 1 284 ? 17.871 7.215 -28.875 1.00 95.94 284 SER A C 1
ATOM 2251 O O . SER A 1 284 ? 18.606 7.973 -29.511 1.00 95.94 284 SER A O 1
ATOM 2253 N N . ASN A 1 285 ? 16.766 7.621 -28.246 1.00 96.19 285 ASN A N 1
ATOM 2254 C CA . ASN A 1 285 ? 16.307 9.003 -28.137 1.00 96.19 285 ASN A CA 1
ATOM 2255 C C . ASN A 1 285 ? 16.636 9.631 -26.765 1.00 96.19 285 ASN A C 1
ATOM 2257 O O . ASN A 1 285 ? 16.108 10.685 -26.413 1.00 96.19 285 ASN A O 1
ATOM 2261 N N . GLY A 1 286 ? 17.504 8.980 -25.981 1.00 93.31 286 GLY A N 1
ATOM 2262 C CA . GLY A 1 286 ? 17.897 9.419 -24.646 1.00 93.31 286 GLY A CA 1
ATOM 2263 C C . GLY A 1 286 ? 16.769 9.353 -23.612 1.00 93.31 286 GLY A C 1
ATOM 2264 O O . GLY A 1 286 ? 15.650 8.917 -23.887 1.00 93.31 286 GLY A O 1
ATOM 2265 N N . TYR A 1 287 ? 17.086 9.797 -22.398 1.00 90.31 287 TYR A N 1
ATOM 2266 C CA . TYR A 1 287 ? 16.131 9.875 -21.296 1.00 90.31 287 TYR A CA 1
ATOM 2267 C C . TYR A 1 287 ? 15.378 11.200 -21.307 1.00 90.31 287 TYR A C 1
ATOM 2269 O O . TYR A 1 287 ? 15.932 12.245 -21.656 1.00 90.31 287 TYR A O 1
ATOM 2277 N N . ALA A 1 288 ? 14.126 11.156 -20.867 1.00 84.75 288 ALA A N 1
ATOM 2278 C CA . ALA A 1 288 ? 13.329 12.351 -20.668 1.00 84.75 288 ALA A CA 1
ATOM 2279 C C . ALA A 1 288 ? 13.851 13.164 -19.475 1.00 84.75 288 ALA A C 1
ATOM 2281 O O . ALA A 1 288 ? 14.181 12.604 -18.430 1.00 84.75 288 ALA A O 1
ATOM 2282 N N . SER A 1 289 ? 13.847 14.488 -19.607 1.00 84.12 289 SER A N 1
ATOM 2283 C CA . SER A 1 289 ? 13.913 15.404 -18.469 1.00 84.12 289 SER A CA 1
ATOM 2284 C C . SER A 1 289 ? 12.544 16.054 -18.327 1.00 84.12 289 SER A C 1
ATOM 2286 O O . SER A 1 289 ? 12.260 17.047 -18.993 1.00 84.12 289 SER A O 1
ATOM 2288 N N . PHE A 1 290 ? 11.684 15.462 -17.503 1.00 84.94 290 PHE A N 1
ATOM 2289 C CA . PHE A 1 290 ? 10.346 15.990 -17.258 1.00 84.94 290 PHE A CA 1
ATOM 2290 C C . PHE A 1 290 ? 10.416 17.225 -16.357 1.00 84.94 290 PHE A C 1
ATOM 2292 O O . PHE A 1 290 ? 11.083 17.216 -15.324 1.00 84.94 290 PHE A O 1
ATOM 2299 N N . ASP A 1 291 ? 9.740 18.299 -16.761 1.00 81.50 291 ASP A N 1
ATOM 2300 C CA . ASP A 1 291 ? 9.576 19.492 -15.929 1.00 81.50 291 ASP A CA 1
ATOM 2301 C C . ASP A 1 291 ? 8.644 19.185 -14.753 1.00 81.50 291 ASP A C 1
ATOM 2303 O O . ASP A 1 291 ? 7.474 18.952 -14.988 1.00 81.50 291 ASP A O 1
ATOM 2307 N N . THR A 1 292 ? 9.115 19.198 -13.508 1.00 76.75 292 THR A N 1
ATOM 2308 C CA . THR A 1 292 ? 8.276 18.947 -12.318 1.00 76.75 292 THR A CA 1
ATOM 2309 C C . THR A 1 292 ? 7.874 20.234 -11.588 1.00 76.75 292 THR A C 1
ATOM 2311 O O . THR A 1 292 ? 7.546 20.199 -10.405 1.00 76.75 292 THR A O 1
ATOM 2314 N N . SER A 1 293 ? 7.976 21.400 -12.235 1.00 78.06 293 SER A N 1
ATOM 2315 C CA . SER A 1 293 ? 7.674 22.694 -11.603 1.00 78.06 293 SER A CA 1
ATOM 2316 C C . SER A 1 293 ? 6.176 22.967 -11.439 1.00 78.06 293 SER A C 1
ATOM 2318 O O . SER A 1 293 ? 5.795 23.784 -10.602 1.00 78.06 293 SER A O 1
ATOM 2320 N N . THR A 1 294 ? 5.328 22.286 -12.216 1.00 69.38 294 THR A N 1
ATOM 2321 C CA . THR A 1 294 ? 3.866 22.423 -12.170 1.00 69.38 294 THR A CA 1
ATOM 2322 C C . THR A 1 294 ? 3.263 21.177 -11.518 1.00 69.38 294 THR A C 1
ATOM 2324 O O . THR A 1 294 ? 2.775 20.294 -12.213 1.00 69.38 294 THR A O 1
ATOM 2327 N N . SER A 1 295 ? 3.370 21.091 -10.191 1.00 70.19 295 SER A N 1
ATOM 2328 C CA . SER A 1 295 ? 2.887 19.954 -9.392 1.00 70.19 295 SER A CA 1
ATOM 2329 C C . SER A 1 295 ? 1.390 20.070 -9.067 1.00 70.19 295 SER A C 1
ATOM 2331 O O . SER A 1 295 ? 0.838 21.175 -9.016 1.00 70.19 295 SER A O 1
ATOM 2333 N N . LEU A 1 296 ? 0.724 18.931 -8.843 1.00 73.81 296 LEU A N 1
ATOM 2334 C CA . LEU A 1 296 ? -0.648 18.859 -8.313 1.00 73.81 296 LEU A CA 1
ATOM 2335 C C . LEU A 1 296 ? -0.796 19.454 -6.900 1.00 73.81 296 LEU A C 1
ATOM 2337 O O . LEU A 1 296 ? -1.911 19.815 -6.503 1.00 73.81 296 LEU A O 1
ATOM 2341 N N . GLU A 1 297 ? 0.306 19.525 -6.155 1.00 63.28 297 GLU A N 1
ATOM 2342 C CA . GLU A 1 297 ? 0.432 20.123 -4.817 1.00 63.28 297 GLU A CA 1
ATOM 2343 C C . GLU A 1 297 ? 1.331 21.364 -4.811 1.00 63.28 297 GLU A C 1
ATOM 2345 O O . GLU A 1 297 ? 2.371 21.349 -5.514 1.00 63.28 297 GLU A O 1
#

Sequence (297 aa):
MNGVNVTSNWGPLSEDMSYVDHIEFIKGPSGFLMSNGEPSGIYNIVTKKPTGQSLNGSARVTLGSFNMYRGEADVDTKITDKVAFRLNLMAQNKNSFRDYEFNDRYIINPSLKVNLTDKTTLTAEYIYQKAKMSEVGSAYVFSYEGYATKPVEYTMTDPGIAPTNVDNNTVNVNLQHKFNSNWKLTSQLTYVNEYTLGSDIWPSQFLPNGDMIRTLYFWEASNVMKFGQVFLNGYFKTGAVSHKILTGLDLGSKKYMADWNQKHDLDTAAKPFNINSTTYSPPSNGYASFDTSTSLE